Protein AF-D0NBL6-F1 (afdb_monomer_lite)

Organism: Phytophthora infestans (strain T30-4) (NCBI:txid403677)

Structure (mmCIF, N/CA/C/O backbone):
data_AF-D0NBL6-F1
#
_entry.id   AF-D0NBL6-F1
#
loop_
_atom_site.group_PDB
_atom_site.id
_atom_site.type_symbol
_atom_site.label_atom_id
_atom_site.label_alt_id
_atom_site.label_comp_id
_atom_site.label_asym_id
_atom_site.label_entity_id
_atom_site.label_seq_id
_atom_site.pdbx_PDB_ins_code
_atom_site.Cartn_x
_atom_site.Cartn_y
_atom_site.Cartn_z
_atom_site.occupancy
_atom_site.B_iso_or_equiv
_atom_site.auth_seq_id
_atom_site.auth_comp_id
_atom_site.auth_asym_id
_atom_site.auth_atom_id
_atom_site.pdbx_PDB_model_num
ATOM 1 N N . MET A 1 1 ? -17.655 -18.381 -14.265 1.00 48.34 1 MET A N 1
ATOM 2 C CA . MET A 1 1 ? -18.241 -17.164 -13.667 1.00 48.34 1 MET A CA 1
ATOM 3 C C . MET A 1 1 ? -18.717 -16.300 -14.817 1.00 48.34 1 MET A C 1
ATOM 5 O O . MET A 1 1 ? -17.902 -15.977 -15.667 1.00 48.34 1 MET A O 1
ATOM 9 N N . LEU A 1 2 ? -20.024 -16.058 -14.917 1.00 56.12 2 LEU A N 1
ATOM 10 C CA . LEU A 1 2 ? -20.604 -15.178 -15.935 1.00 56.12 2 LEU A CA 1
ATOM 11 C C . LEU A 1 2 ? -20.425 -13.736 -15.446 1.00 56.12 2 LEU A C 1
ATOM 13 O O . LEU A 1 2 ? -20.834 -13.437 -14.325 1.00 56.12 2 LEU A O 1
ATOM 17 N N . LEU A 1 3 ? -19.766 -12.894 -16.245 1.00 63.81 3 LEU A N 1
ATOM 18 C CA . LEU A 1 3 ? -19.600 -11.466 -15.956 1.00 63.81 3 LEU A CA 1
ATOM 19 C C . LEU A 1 3 ? -20.974 -10.788 -15.910 1.00 63.81 3 LEU A C 1
ATOM 21 O O . LEU A 1 3 ? -21.879 -11.121 -16.681 1.00 63.81 3 LEU A O 1
ATOM 25 N N . SER A 1 4 ? -21.139 -9.847 -14.983 1.00 77.44 4 SER A N 1
ATOM 26 C CA . SER A 1 4 ? -22.350 -9.034 -14.882 1.00 77.44 4 SER A CA 1
ATOM 27 C C . SER A 1 4 ? -22.504 -8.157 -16.130 1.00 77.44 4 SER A C 1
ATOM 29 O O . SER A 1 4 ? -21.521 -7.667 -16.680 1.00 77.44 4 SER A O 1
ATOM 31 N N . SER A 1 5 ? -23.741 -7.888 -16.568 1.00 77.31 5 SER A N 1
ATOM 32 C CA . SER A 1 5 ? -24.021 -7.036 -17.743 1.00 77.31 5 SER A CA 1
ATOM 33 C C . SER A 1 5 ? -23.371 -5.645 -17.649 1.00 77.31 5 SER A C 1
ATOM 35 O O . SER A 1 5 ? -23.052 -5.044 -18.674 1.00 77.31 5 SER A O 1
ATOM 37 N N . ALA A 1 6 ? -23.147 -5.142 -16.432 1.00 73.81 6 ALA A N 1
ATOM 38 C CA . ALA A 1 6 ? -22.436 -3.889 -16.207 1.00 73.81 6 ALA A CA 1
ATOM 39 C C . ALA A 1 6 ? -20.926 -4.013 -16.478 1.00 73.81 6 ALA A C 1
ATOM 41 O O . ALA A 1 6 ? -20.340 -3.121 -17.080 1.00 73.81 6 ALA A O 1
ATOM 42 N N . GLU A 1 7 ? -20.314 -5.132 -16.093 1.00 79.25 7 GLU A N 1
ATOM 43 C CA . GLU A 1 7 ? -18.887 -5.404 -16.308 1.00 79.25 7 GLU A CA 1
ATOM 44 C C . GLU A 1 7 ? -18.595 -5.637 -17.794 1.00 79.25 7 GLU A C 1
ATOM 46 O O . GLU A 1 7 ? -17.589 -5.153 -18.307 1.00 79.25 7 GLU A O 1
ATOM 51 N N . GLN A 1 8 ? -19.525 -6.281 -18.508 1.00 81.62 8 GLN A N 1
ATOM 52 C CA . GLN A 1 8 ? -19.434 -6.471 -19.956 1.00 81.62 8 GLN A CA 1
ATOM 53 C C . GLN A 1 8 ? -19.423 -5.128 -20.705 1.00 81.62 8 GLN A C 1
ATOM 55 O O . GLN A 1 8 ? -18.597 -4.927 -21.585 1.00 81.62 8 GLN A O 1
ATOM 60 N N . ARG A 1 9 ? -20.271 -4.164 -20.310 1.00 81.12 9 ARG A N 1
ATOM 61 C CA . ARG A 1 9 ? -20.299 -2.832 -20.946 1.00 81.12 9 ARG A CA 1
ATOM 62 C C . ARG A 1 9 ? -19.034 -2.020 -20.701 1.00 81.12 9 ARG A C 1
ATOM 64 O O . ARG A 1 9 ? -18.627 -1.265 -21.576 1.00 81.12 9 ARG A O 1
ATOM 71 N N . VAL A 1 10 ? -18.435 -2.145 -19.518 1.00 83.44 10 VAL A N 1
ATOM 72 C CA . VAL A 1 10 ? -17.175 -1.458 -19.202 1.00 83.44 10 VAL A CA 1
ATOM 73 C C . VAL A 1 10 ? -16.038 -2.040 -20.039 1.00 83.44 10 VAL A C 1
ATOM 75 O O . VAL A 1 10 ? -15.238 -1.284 -20.583 1.00 83.44 10 VAL A O 1
ATOM 78 N N . LEU A 1 11 ? -16.006 -3.365 -20.200 1.00 79.94 11 LEU A N 1
ATOM 79 C CA . LEU A 1 11 ? -15.020 -4.038 -21.041 1.00 79.94 11 LEU A CA 1
ATOM 80 C C . LEU A 1 11 ? -15.197 -3.681 -22.523 1.00 79.94 11 LEU A C 1
ATOM 82 O O . LEU A 1 11 ? -14.218 -3.355 -23.187 1.00 79.94 11 LEU A O 1
ATOM 86 N N . ASP A 1 12 ? -16.435 -3.666 -23.017 1.00 80.75 12 ASP A N 1
ATOM 87 C CA . ASP A 1 12 ? -16.733 -3.300 -24.404 1.00 80.75 12 ASP A CA 1
ATOM 88 C C . ASP A 1 12 ? -16.385 -1.829 -24.682 1.00 80.75 12 ASP A C 1
ATOM 90 O O . ASP A 1 12 ? -15.814 -1.522 -25.724 1.00 80.75 12 ASP A O 1
ATOM 94 N N . SER A 1 13 ? -16.647 -0.918 -23.734 1.00 79.44 13 SER A N 1
ATOM 95 C CA . SER A 1 13 ? -16.250 0.493 -23.849 1.00 79.44 13 SER A CA 1
ATOM 96 C C . SER A 1 13 ? -14.731 0.664 -23.880 1.00 79.44 13 SER A C 1
ATOM 98 O O . SER A 1 13 ? -14.227 1.469 -24.656 1.00 79.44 13 SER A O 1
ATOM 100 N N . PHE A 1 14 ? -14.004 -0.090 -23.054 1.00 77.81 14 PHE A N 1
ATOM 101 C CA . PHE A 1 14 ? -12.544 -0.031 -22.991 1.00 77.81 14 PHE A CA 1
ATOM 102 C C . PHE A 1 14 ? -11.889 -0.593 -24.263 1.00 77.81 14 PHE A C 1
ATOM 104 O O . PHE A 1 14 ? -10.926 -0.026 -24.774 1.00 77.81 14 PHE A O 1
ATOM 111 N N . LEU A 1 15 ? -12.436 -1.681 -24.813 1.00 78.88 15 LEU A N 1
ATOM 112 C CA . LEU A 1 15 ? -11.959 -2.263 -26.069 1.00 78.88 15 LEU A CA 1
ATOM 113 C C . LEU A 1 15 ? -12.237 -1.347 -27.267 1.00 78.88 15 LEU A C 1
ATOM 115 O O . LEU A 1 15 ? -11.381 -1.227 -28.137 1.00 78.88 15 LEU A O 1
ATOM 119 N N . LEU A 1 16 ? -13.383 -0.658 -27.283 1.00 75.38 16 LEU A N 1
ATOM 120 C CA . LEU A 1 16 ? -13.710 0.315 -28.329 1.00 75.38 16 LEU A CA 1
ATOM 121 C C . LEU A 1 16 ? -12.799 1.553 -28.284 1.00 75.38 16 LEU A C 1
ATOM 123 O O . LEU A 1 16 ? -12.502 2.133 -29.321 1.00 75.38 16 LEU A O 1
ATOM 127 N N . GLU A 1 17 ? -12.354 1.960 -27.093 1.00 69.88 17 GLU A N 1
ATOM 128 C CA . GLU A 1 17 ? -11.434 3.091 -26.906 1.00 69.88 17 GLU A CA 1
ATOM 129 C C . GLU A 1 17 ? -9.993 2.737 -27.313 1.00 69.88 17 GLU A C 1
ATOM 131 O O . GLU A 1 17 ? -9.264 3.584 -27.829 1.00 69.88 17 GLU A O 1
ATOM 136 N N . MET A 1 18 ? -9.598 1.468 -27.166 1.00 66.62 18 MET A N 1
ATOM 137 C CA . MET A 1 18 ? -8.300 0.967 -27.629 1.00 66.62 18 MET A CA 1
ATOM 138 C C . MET A 1 18 ? -8.222 0.715 -29.144 1.00 66.62 18 MET A C 1
ATOM 140 O O . MET A 1 18 ? -7.119 0.679 -29.687 1.00 66.62 18 MET A O 1
ATOM 144 N N . ASP A 1 19 ? -9.351 0.566 -29.838 1.00 54.03 19 ASP A N 1
ATOM 145 C CA . ASP A 1 19 ? -9.390 0.214 -31.268 1.00 54.03 19 ASP A CA 1
ATOM 146 C C . ASP A 1 19 ? -9.188 1.418 -32.220 1.00 54.03 19 ASP A C 1
ATOM 148 O O . ASP A 1 19 ? -9.363 1.304 -33.431 1.00 54.03 19 ASP A O 1
ATOM 152 N N . VAL A 1 20 ? -8.825 2.606 -31.706 1.00 56.97 20 VAL A N 1
ATOM 153 C CA . VAL A 1 20 ? -8.872 3.862 -32.492 1.00 56.97 20 VAL A CA 1
ATOM 154 C C . VAL A 1 20 ? -7.519 4.561 -32.694 1.00 56.97 20 VAL A C 1
ATOM 156 O O . VAL A 1 20 ? -7.517 5.712 -33.120 1.00 56.97 20 VAL A O 1
ATOM 159 N N . SER A 1 21 ? -6.334 3.970 -32.468 1.00 53.56 21 SER A N 1
ATOM 160 C CA . SER A 1 21 ? -5.103 4.779 -32.693 1.00 53.56 21 SER A CA 1
ATOM 161 C C . SER A 1 21 ? -3.855 4.202 -33.348 1.00 53.56 21 SER A C 1
ATOM 163 O O . SER A 1 21 ? -3.078 5.027 -33.818 1.00 53.56 21 SER A O 1
ATOM 165 N N . ASP A 1 22 ? -3.664 2.895 -33.546 1.00 48.09 22 ASP A N 1
ATOM 166 C CA . ASP A 1 22 ? -2.319 2.446 -33.976 1.00 48.09 22 ASP A CA 1
ATOM 167 C C . ASP A 1 22 ? -2.199 1.774 -35.350 1.00 48.09 22 ASP A C 1
ATOM 169 O O . ASP A 1 22 ? -1.095 1.405 -35.749 1.00 48.09 22 ASP A O 1
ATOM 173 N N . PHE A 1 23 ? -3.266 1.691 -36.153 1.00 51.59 23 PHE A N 1
ATOM 174 C CA . PHE A 1 23 ? -3.162 1.096 -37.494 1.00 51.59 23 PHE A CA 1
ATOM 175 C C . PHE A 1 23 ? -3.895 1.885 -38.579 1.00 51.59 23 PHE A C 1
ATOM 177 O O . PHE A 1 23 ? -4.943 1.485 -39.077 1.00 51.59 23 PHE A O 1
ATOM 184 N N . ALA A 1 24 ? -3.271 2.976 -39.024 1.00 39.28 24 ALA A N 1
ATOM 185 C CA . ALA A 1 24 ? -3.507 3.525 -40.355 1.00 39.28 24 ALA A CA 1
ATOM 186 C C . ALA A 1 24 ? -2.179 3.599 -41.131 1.00 39.28 24 ALA A C 1
ATOM 188 O O . ALA A 1 24 ? -1.428 4.564 -40.972 1.00 39.28 24 ALA A O 1
ATOM 189 N N . PRO A 1 25 ? -1.856 2.615 -41.990 1.00 49.88 25 PRO A N 1
ATOM 190 C CA . PRO A 1 25 ? -0.894 2.819 -43.053 1.00 49.88 25 PRO A CA 1
ATOM 191 C C . PRO A 1 25 ? -1.652 3.378 -44.260 1.00 49.88 25 PRO A C 1
ATOM 193 O O . PRO A 1 25 ? -2.517 2.709 -44.809 1.00 49.88 25 PRO A O 1
ATOM 196 N N . ASP A 1 26 ? -1.383 4.632 -44.616 1.00 36.72 26 ASP A N 1
ATOM 197 C CA . ASP A 1 26 ? -1.168 5.072 -46.002 1.00 36.72 26 ASP A CA 1
ATOM 198 C C . ASP A 1 26 ? -1.363 6.585 -46.138 1.00 36.72 26 ASP A C 1
ATOM 200 O O . ASP A 1 26 ? -2.409 7.159 -45.849 1.00 36.72 26 ASP A O 1
ATOM 204 N N . THR A 1 27 ? -0.355 7.261 -46.681 1.00 37.53 27 THR A N 1
ATOM 205 C CA . THR A 1 27 ? -0.458 7.746 -48.064 1.00 37.53 27 THR A CA 1
ATOM 206 C C . THR A 1 27 ? 0.850 8.408 -48.476 1.00 37.53 27 THR A C 1
ATOM 208 O O . THR A 1 27 ? 1.204 9.526 -48.096 1.00 37.53 27 THR A O 1
ATOM 211 N N . LEU A 1 28 ? 1.557 7.677 -49.329 1.00 42.59 28 LEU A N 1
ATOM 212 C CA . LEU A 1 28 ? 2.643 8.131 -50.175 1.00 42.59 28 LEU A CA 1
ATOM 213 C C . LEU A 1 28 ? 2.198 9.384 -50.962 1.00 42.59 28 LEU A C 1
ATOM 215 O O . LEU A 1 28 ? 1.503 9.293 -51.976 1.00 42.59 28 LEU A O 1
ATOM 219 N N . LYS A 1 29 ? 2.591 10.585 -50.523 1.00 41.28 29 LYS A N 1
ATOM 220 C CA . LYS A 1 29 ? 2.409 11.807 -51.320 1.00 41.28 29 LYS A CA 1
ATOM 221 C C . LYS A 1 29 ? 3.438 11.847 -52.453 1.00 41.28 29 LYS A C 1
ATOM 223 O O . LYS A 1 29 ? 4.525 12.391 -52.315 1.00 41.28 29 LYS A O 1
ATOM 228 N N . SER A 1 30 ? 3.038 11.263 -53.583 1.00 34.34 30 SER A N 1
ATOM 229 C CA . SER A 1 30 ? 3.093 11.855 -54.928 1.00 34.34 30 SER A CA 1
ATOM 230 C C . SER A 1 30 ? 4.246 12.845 -55.188 1.00 34.34 30 SER A C 1
ATOM 232 O O . SER A 1 30 ? 4.117 14.054 -54.965 1.00 34.34 30 SER A O 1
ATOM 234 N N . MET A 1 31 ? 5.313 12.355 -55.822 1.00 36.22 31 MET A N 1
ATOM 235 C CA . MET A 1 31 ? 6.229 13.188 -56.602 1.00 36.22 31 MET A CA 1
ATOM 236 C C . MET A 1 31 ? 5.467 13.889 -57.738 1.00 36.22 31 MET A C 1
ATOM 238 O O . MET A 1 31 ? 5.070 13.263 -58.721 1.00 36.22 31 MET A O 1
ATOM 242 N N . LYS A 1 32 ? 5.304 15.212 -57.644 1.00 37.38 32 LYS A N 1
ATOM 243 C CA . LYS A 1 32 ? 4.932 16.046 -58.794 1.00 37.38 32 LYS A CA 1
ATOM 244 C C . LYS A 1 32 ? 6.146 16.202 -59.709 1.00 37.38 32 LYS A C 1
ATOM 246 O O . LYS A 1 32 ? 7.009 17.048 -59.492 1.00 37.38 32 LYS A O 1
ATOM 251 N N . ARG A 1 33 ? 6.181 15.378 -60.755 1.00 36.56 33 ARG A N 1
ATOM 252 C CA . ARG A 1 33 ? 7.002 15.567 -61.953 1.00 36.56 33 ARG A CA 1
ATOM 253 C C . ARG A 1 33 ? 6.484 16.794 -62.709 1.00 36.56 33 ARG A C 1
ATOM 255 O O . ARG A 1 33 ? 5.396 16.754 -63.275 1.00 36.56 33 ARG A O 1
ATOM 262 N N . VAL A 1 34 ? 7.257 17.876 -62.715 1.00 38.44 34 VAL A N 1
ATOM 263 C CA . VAL A 1 34 ? 7.054 19.010 -63.626 1.00 38.44 34 VAL A CA 1
ATOM 264 C C . VAL A 1 34 ? 8.016 18.832 -64.795 1.00 38.44 34 VAL A C 1
ATOM 266 O O . VAL A 1 34 ? 9.225 18.965 -64.632 1.00 38.44 34 VAL A O 1
ATOM 269 N N . GLU A 1 35 ? 7.482 18.514 -65.972 1.00 44.94 35 GLU A N 1
ATOM 270 C CA . GLU A 1 35 ? 8.181 18.770 -67.233 1.00 44.94 35 GLU A CA 1
ATOM 271 C C . GLU A 1 35 ? 7.921 20.212 -67.677 1.00 44.94 35 GLU A C 1
ATOM 273 O O . GLU A 1 35 ? 6.782 20.684 -67.611 1.00 44.94 35 GLU A O 1
ATOM 278 N N . PRO A 1 36 ? 8.939 20.878 -68.245 1.00 40.38 36 PRO A N 1
ATOM 279 C CA . PRO A 1 36 ? 8.661 21.613 -69.466 1.00 40.38 36 PRO A CA 1
ATOM 280 C C . PRO A 1 36 ? 9.711 21.383 -70.564 1.00 40.38 36 PRO A C 1
ATOM 282 O O . PRO A 1 36 ? 10.894 21.668 -70.420 1.00 40.38 36 PRO A O 1
ATOM 285 N N . LYS A 1 37 ? 9.184 20.921 -71.702 1.00 40.31 37 LYS A N 1
ATOM 286 C CA . LYS A 1 37 ? 9.441 21.363 -73.083 1.00 40.31 37 LYS A CA 1
ATOM 287 C C . LYS A 1 37 ? 10.892 21.644 -73.504 1.00 40.31 37 LYS A C 1
ATOM 289 O O . LYS A 1 37 ? 11.467 22.698 -73.249 1.00 40.31 37 LYS A O 1
ATOM 294 N N . ARG A 1 38 ? 11.361 20.754 -74.385 1.00 39.94 38 ARG A N 1
ATOM 295 C CA . ARG A 1 38 ? 12.403 20.984 -75.396 1.00 39.94 38 ARG A CA 1
ATOM 296 C C . ARG A 1 38 ? 12.229 22.334 -76.113 1.00 39.94 38 ARG A C 1
ATOM 298 O O . ARG A 1 38 ? 11.223 22.554 -76.786 1.00 39.94 38 ARG A O 1
ATOM 305 N N . LYS A 1 39 ? 13.284 23.148 -76.098 1.00 39.19 39 LYS A N 1
ATOM 306 C CA . LYS A 1 39 ? 13.716 23.950 -77.249 1.00 39.19 39 LYS A CA 1
ATOM 307 C C . LYS A 1 39 ? 15.214 23.733 -77.427 1.00 39.19 39 LYS A C 1
ATOM 309 O O . LYS A 1 39 ? 15.992 23.962 -76.508 1.00 39.19 39 LYS A O 1
ATOM 314 N N . ALA A 1 40 ? 15.585 23.232 -78.598 1.00 42.50 40 ALA A N 1
ATOM 315 C CA . ALA A 1 40 ? 16.963 23.200 -79.052 1.00 42.50 40 ALA A CA 1
ATOM 316 C C . ALA A 1 40 ? 17.396 24.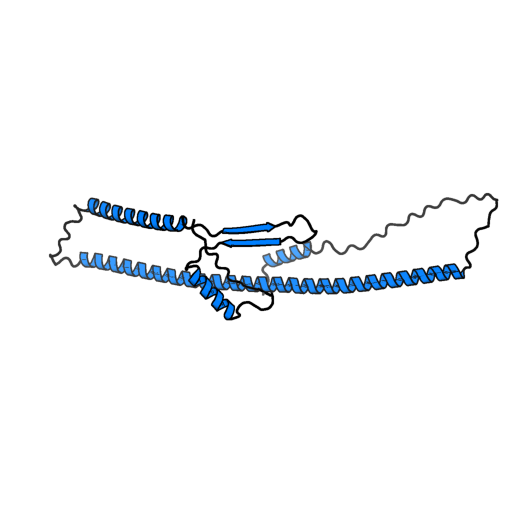625 -79.416 1.00 42.50 40 ALA A C 1
ATOM 318 O O . ALA A 1 40 ? 16.616 25.350 -80.026 1.00 42.50 40 ALA A O 1
ATOM 319 N N . ASN A 1 41 ? 18.622 24.996 -79.050 1.00 38.44 41 ASN A N 1
ATOM 320 C CA . ASN A 1 41 ? 19.528 25.739 -79.918 1.00 38.44 41 ASN A CA 1
ATOM 321 C C . ASN A 1 41 ? 20.973 25.571 -79.432 1.00 38.44 41 ASN A C 1
ATOM 323 O O . ASN A 1 41 ? 21.264 25.423 -78.248 1.00 38.44 41 ASN A O 1
ATOM 327 N N . THR A 1 42 ? 21.839 25.485 -80.425 1.00 40.03 42 THR A N 1
ATOM 328 C CA . THR A 1 42 ? 23.201 24.964 -80.457 1.00 40.03 42 THR A CA 1
ATOM 329 C C . THR A 1 42 ? 24.281 25.906 -79.916 1.00 40.03 42 THR A C 1
ATOM 331 O O . THR A 1 42 ? 24.189 27.118 -80.064 1.00 40.03 42 THR A O 1
ATOM 334 N N . ALA A 1 43 ? 25.367 25.264 -79.462 1.00 38.91 43 ALA A N 1
ATOM 335 C CA . ALA A 1 43 ? 26.766 25.713 -79.422 1.00 38.91 43 ALA A CA 1
ATOM 336 C C . ALA A 1 43 ? 27.214 26.722 -78.338 1.00 38.91 43 ALA A C 1
ATOM 338 O O . ALA A 1 43 ? 27.045 27.927 -78.461 1.00 38.91 43 ALA A O 1
ATOM 339 N N . SER A 1 44 ? 28.004 26.254 -77.361 1.00 35.44 44 SER A N 1
ATOM 340 C CA . SER A 1 44 ? 29.476 26.369 -77.423 1.00 35.44 44 SER A CA 1
ATOM 341 C C . SER A 1 44 ? 30.184 25.844 -76.153 1.00 35.44 44 SER A C 1
ATOM 343 O O . SER A 1 44 ? 29.752 26.053 -75.028 1.00 35.44 44 SER A O 1
ATOM 345 N N . ARG A 1 45 ? 31.282 25.112 -76.395 1.00 36.50 45 ARG A N 1
ATOM 346 C CA . ARG A 1 45 ? 32.501 24.903 -75.580 1.00 36.50 45 ARG A CA 1
ATOM 347 C C . ARG A 1 45 ? 32.430 25.049 -74.047 1.00 36.50 45 ARG A C 1
ATOM 349 O O . ARG A 1 45 ? 32.478 26.146 -73.509 1.00 36.50 45 ARG A O 1
ATOM 356 N N . SER A 1 46 ? 32.634 23.925 -73.353 1.00 39.97 46 SER A N 1
ATOM 357 C CA . SER A 1 46 ? 33.863 23.666 -72.561 1.00 39.97 46 SER A CA 1
ATOM 358 C C . SER A 1 46 ? 33.785 22.302 -71.857 1.00 39.97 46 SER A C 1
ATOM 360 O O . SER A 1 46 ? 33.494 22.180 -70.670 1.00 39.97 46 SER A O 1
ATOM 362 N N . SER A 1 47 ? 34.057 21.226 -72.598 1.00 44.31 47 SER A N 1
ATOM 363 C CA . SER A 1 47 ? 34.267 19.900 -72.010 1.00 44.31 47 SER A CA 1
ATOM 364 C C . SER A 1 47 ? 35.701 19.775 -71.484 1.00 44.31 47 SER A C 1
ATOM 366 O O . SER A 1 47 ? 36.552 19.136 -72.093 1.00 44.31 47 SER A O 1
ATOM 368 N N . THR A 1 48 ? 35.970 20.383 -70.335 1.00 48.22 48 THR A N 1
ATOM 369 C CA . THR A 1 48 ? 37.160 20.098 -69.517 1.00 48.22 48 THR A CA 1
ATOM 370 C C . THR A 1 48 ? 36.738 19.903 -68.067 1.00 48.22 48 THR A C 1
ATOM 372 O O . THR A 1 48 ? 37.159 20.600 -67.151 1.00 48.22 48 THR A O 1
ATOM 375 N N . LYS A 1 49 ? 35.885 18.902 -67.842 1.00 53.69 49 LYS A N 1
ATOM 376 C CA . LYS A 1 49 ? 35.726 18.287 -66.524 1.00 53.69 49 LYS A CA 1
ATOM 377 C C . LYS A 1 49 ? 36.239 16.865 -66.649 1.00 53.69 49 LYS A C 1
ATOM 379 O O . LYS A 1 49 ? 35.652 16.055 -67.359 1.00 53.69 49 LYS A O 1
ATOM 384 N N . LYS A 1 50 ? 37.393 16.620 -66.024 1.00 57.56 50 LYS A N 1
ATOM 385 C CA . LYS A 1 50 ? 38.057 15.318 -65.922 1.00 57.56 50 LYS A CA 1
ATOM 386 C C . LYS A 1 50 ? 36.997 14.244 -65.660 1.00 57.56 50 LYS A C 1
ATOM 388 O O . LYS A 1 50 ? 36.352 14.265 -64.613 1.00 57.56 50 LYS A O 1
ATOM 393 N N . LEU A 1 51 ? 36.797 13.337 -66.617 1.00 55.31 51 LEU A N 1
ATOM 394 C CA . LEU A 1 51 ? 36.036 12.117 -66.390 1.00 55.31 51 LEU A CA 1
ATOM 395 C C . LEU A 1 51 ? 36.746 11.373 -65.259 1.00 55.31 51 LEU A C 1
ATOM 397 O O . LEU A 1 51 ? 37.779 10.751 -65.491 1.00 55.31 51 LEU A O 1
ATOM 401 N N . LYS A 1 52 ? 36.224 11.452 -64.028 1.00 61.91 52 LYS A N 1
ATOM 402 C CA . LYS A 1 52 ? 36.577 10.473 -62.998 1.00 61.91 52 LYS A CA 1
ATOM 403 C C . LYS A 1 52 ? 36.353 9.100 -63.633 1.00 61.91 52 LYS A C 1
ATOM 405 O O . LYS A 1 52 ? 35.221 8.794 -64.041 1.00 61.91 52 LYS A O 1
ATOM 410 N N . LEU A 1 53 ? 37.449 8.353 -63.779 1.00 69.94 53 LEU A N 1
ATOM 411 C CA . LEU A 1 53 ? 37.497 6.999 -64.318 1.00 69.94 53 LEU A CA 1
ATOM 412 C C . LEU A 1 53 ? 36.369 6.201 -63.657 1.00 69.94 53 LEU A C 1
ATOM 414 O O . LEU A 1 53 ? 36.218 6.242 -62.440 1.00 69.94 53 LEU A O 1
ATOM 418 N N . SER A 1 54 ? 35.531 5.541 -64.455 1.00 81.38 54 SER A N 1
ATOM 419 C CA . SER A 1 54 ? 34.308 4.858 -64.001 1.00 81.38 54 SER A CA 1
ATOM 420 C C . SER A 1 54 ? 34.522 3.933 -62.789 1.00 81.38 54 SER A C 1
ATOM 422 O O . SER A 1 54 ? 33.617 3.789 -61.969 1.00 81.38 54 SER A O 1
ATOM 424 N N . TRP A 1 55 ? 35.722 3.366 -62.642 1.00 85.75 55 TRP A N 1
ATOM 425 C CA . TRP A 1 55 ? 36.119 2.545 -61.500 1.00 85.75 55 TRP A CA 1
ATOM 426 C C . TRP A 1 55 ? 36.171 3.312 -60.169 1.00 85.75 55 TRP A C 1
ATOM 428 O O . TRP A 1 55 ? 35.725 2.778 -59.159 1.00 85.75 55 TRP A O 1
ATOM 438 N N . GLU A 1 56 ? 36.641 4.563 -60.160 1.00 88.88 56 GLU A N 1
ATOM 439 C CA . GLU A 1 56 ? 36.737 5.368 -58.932 1.00 88.88 56 GLU A CA 1
ATOM 440 C C . GLU A 1 56 ? 35.344 5.686 -58.383 1.00 88.88 56 GLU A C 1
ATOM 442 O O . GLU A 1 56 ? 35.091 5.525 -57.196 1.00 88.88 56 GLU A O 1
ATOM 447 N N . ARG A 1 57 ? 34.400 6.036 -59.269 1.00 88.56 57 ARG A N 1
ATOM 448 C CA . ARG A 1 57 ? 32.991 6.231 -58.889 1.00 88.56 57 ARG A CA 1
ATOM 449 C C . ARG A 1 57 ? 32.381 4.960 -58.310 1.00 88.56 57 ARG A C 1
ATOM 451 O O . ARG A 1 57 ? 31.789 5.002 -57.242 1.00 88.56 57 ARG A O 1
ATOM 458 N N . ARG A 1 58 ? 32.597 3.816 -58.963 1.00 90.38 58 ARG A N 1
ATOM 459 C CA . ARG A 1 58 ? 32.101 2.523 -58.474 1.00 90.38 58 ARG A CA 1
ATOM 460 C C . ARG A 1 58 ? 32.723 2.127 -57.131 1.00 90.38 58 ARG A C 1
ATOM 462 O O . ARG A 1 58 ? 32.071 1.474 -56.322 1.00 90.38 58 ARG A O 1
ATOM 469 N N . ARG A 1 59 ? 33.983 2.501 -56.889 1.00 94.69 59 ARG A N 1
ATOM 470 C CA . ARG A 1 59 ? 34.677 2.290 -55.613 1.00 94.69 59 ARG A CA 1
ATOM 471 C C . ARG A 1 59 ? 34.101 3.174 -54.508 1.00 94.69 59 ARG A C 1
ATOM 473 O O . ARG A 1 59 ? 33.847 2.653 -53.424 1.00 94.69 59 ARG A O 1
ATOM 480 N N . GLU A 1 60 ? 33.891 4.460 -54.787 1.00 94.25 60 GLU A N 1
ATOM 481 C CA . GLU A 1 60 ? 33.227 5.406 -53.880 1.00 94.25 60 GLU A CA 1
ATOM 482 C C . GLU A 1 60 ? 31.821 4.884 -53.521 1.00 94.25 60 GLU A C 1
ATOM 484 O O . GLU A 1 60 ? 31.521 4.714 -52.343 1.00 94.25 60 GLU A O 1
ATOM 489 N N . GLU A 1 61 ? 31.016 4.486 -54.513 1.00 94.50 61 GLU A N 1
ATOM 490 C CA . GLU A 1 61 ? 29.682 3.893 -54.315 1.00 94.50 61 GLU A CA 1
ATOM 491 C C . GLU A 1 61 ? 29.717 2.632 -53.434 1.00 94.50 61 GLU A C 1
ATOM 493 O O . GLU A 1 61 ? 28.926 2.495 -52.503 1.00 94.50 61 GLU A O 1
ATOM 498 N N . LEU A 1 62 ? 30.663 1.715 -53.670 1.00 96.50 62 LEU A N 1
ATOM 499 C CA . LEU A 1 62 ? 30.838 0.514 -52.843 1.00 96.50 62 LEU A CA 1
ATOM 500 C C . LEU A 1 62 ? 31.204 0.844 -51.392 1.00 96.50 62 LEU A C 1
ATOM 502 O O . LEU A 1 62 ? 30.779 0.140 -50.476 1.00 96.50 62 LEU A O 1
ATOM 506 N N . GLN A 1 63 ? 32.009 1.883 -51.169 1.00 96.12 63 GLN A N 1
ATOM 507 C CA . GLN A 1 63 ? 32.340 2.341 -49.821 1.00 96.12 63 GLN A CA 1
ATOM 508 C C . GLN A 1 63 ? 31.125 2.963 -49.135 1.00 96.12 63 GLN A C 1
ATOM 510 O O . GLN A 1 63 ? 30.875 2.643 -47.973 1.00 96.12 63 GLN A O 1
ATOM 515 N N . THR A 1 64 ? 30.342 3.774 -49.850 1.00 96.69 64 THR A N 1
ATOM 516 C CA . THR A 1 64 ? 29.090 4.343 -49.337 1.00 96.69 64 THR A CA 1
ATOM 517 C C . THR A 1 64 ? 28.108 3.244 -48.947 1.00 96.69 64 THR A C 1
ATOM 519 O O . THR A 1 64 ? 27.629 3.240 -47.818 1.00 96.69 64 THR A O 1
ATOM 522 N N . LEU A 1 65 ? 27.895 2.250 -49.814 1.00 97.31 65 LEU A N 1
ATOM 523 C CA . LEU A 1 65 ? 27.005 1.121 -49.529 1.00 97.31 65 LEU A CA 1
ATOM 524 C C . LEU A 1 65 ? 27.480 0.291 -48.332 1.00 97.31 65 LEU A C 1
ATOM 526 O O . LEU A 1 65 ? 26.673 -0.133 -47.512 1.00 97.31 65 LEU A O 1
ATOM 530 N N . ARG A 1 66 ? 28.791 0.067 -48.181 1.00 97.62 66 ARG A N 1
ATOM 531 C CA . ARG A 1 66 ? 29.331 -0.627 -46.997 1.00 97.62 66 ARG A CA 1
ATOM 532 C C . ARG A 1 66 ? 29.103 0.167 -45.713 1.00 97.62 66 ARG A C 1
ATOM 534 O O . ARG A 1 66 ? 28.787 -0.434 -44.689 1.00 97.62 66 ARG A O 1
ATOM 541 N N . ALA A 1 67 ? 29.271 1.487 -45.763 1.00 97.00 67 ALA A N 1
ATOM 542 C CA . ALA A 1 67 ? 29.004 2.357 -44.622 1.00 97.00 67 ALA A CA 1
ATOM 543 C C . ALA A 1 67 ? 27.511 2.360 -44.261 1.00 97.00 67 ALA A C 1
ATOM 545 O O . ALA A 1 67 ? 27.172 2.245 -43.088 1.00 97.00 67 ALA A O 1
ATOM 546 N N . GLU A 1 68 ? 26.632 2.407 -45.260 1.00 97.69 68 GLU A N 1
ATOM 547 C CA . GLU A 1 68 ? 25.181 2.349 -45.078 1.00 97.69 68 GLU A CA 1
ATOM 548 C C . GLU A 1 68 ? 24.729 1.008 -44.492 1.00 97.69 68 GLU A C 1
ATOM 550 O O . GLU A 1 68 ? 24.004 0.987 -43.503 1.00 97.69 68 GLU A O 1
ATOM 555 N N . VAL A 1 69 ? 25.221 -0.118 -45.021 1.00 97.88 69 VAL A N 1
ATOM 556 C CA . VAL A 1 69 ? 24.926 -1.452 -44.469 1.00 97.88 69 VAL A CA 1
ATOM 557 C C . VAL A 1 69 ? 25.388 -1.557 -43.018 1.00 97.88 69 VAL A C 1
ATOM 559 O O . VAL A 1 69 ? 24.664 -2.102 -42.186 1.00 97.88 69 VAL A O 1
ATOM 562 N N . LYS A 1 70 ? 26.567 -1.015 -42.689 1.00 97.69 70 LYS A N 1
ATOM 563 C CA . LYS A 1 70 ? 27.058 -0.988 -41.309 1.00 97.69 70 LYS A CA 1
ATOM 564 C C . LYS A 1 70 ? 26.147 -0.146 -40.408 1.00 97.69 70 LYS A C 1
ATOM 566 O O . LYS A 1 70 ? 25.765 -0.623 -39.345 1.00 97.69 70 LYS A O 1
ATOM 571 N N . ALA A 1 71 ? 25.750 1.046 -40.850 1.00 97.25 71 ALA A N 1
ATOM 572 C CA . ALA A 1 71 ? 24.851 1.921 -40.097 1.00 97.25 71 ALA A CA 1
ATOM 573 C C . ALA A 1 71 ? 23.467 1.286 -39.879 1.00 97.25 71 ALA A C 1
ATOM 575 O O . ALA A 1 71 ? 22.935 1.322 -38.772 1.00 97.25 71 ALA A O 1
ATOM 576 N N . LEU A 1 72 ? 22.900 0.648 -40.908 1.00 97.88 72 LEU A N 1
ATOM 577 C CA . LEU A 1 72 ? 21.629 -0.070 -40.802 1.00 97.88 72 LEU A CA 1
ATOM 578 C C . LEU A 1 72 ? 21.731 -1.282 -39.874 1.00 97.88 72 LEU A C 1
ATOM 580 O O . LEU A 1 72 ? 20.799 -1.557 -39.122 1.00 97.88 72 LEU A O 1
ATOM 584 N N . HIS A 1 73 ? 22.856 -1.996 -39.900 1.00 97.81 73 HIS A N 1
ATOM 585 C CA . HIS A 1 73 ? 23.091 -3.107 -38.987 1.00 97.81 73 HIS A CA 1
ATOM 586 C C . HIS A 1 73 ? 23.180 -2.632 -37.532 1.00 97.81 73 HIS A C 1
ATOM 588 O O . HIS A 1 73 ? 22.507 -3.193 -36.673 1.00 97.81 73 HIS A O 1
ATOM 594 N N . GLU A 1 74 ? 23.940 -1.569 -37.260 1.00 97.75 74 GLU A N 1
ATOM 595 C CA . GLU A 1 74 ? 24.032 -0.959 -35.927 1.00 97.75 74 GLU A CA 1
ATOM 596 C C . GLU A 1 74 ? 22.668 -0.458 -35.438 1.00 97.75 74 GLU A C 1
ATOM 598 O O . GLU A 1 74 ? 22.287 -0.712 -34.295 1.00 97.75 74 GLU A O 1
ATOM 603 N N . TYR A 1 75 ? 21.899 0.192 -36.314 1.00 97.62 75 TYR A N 1
ATOM 604 C CA . TYR A 1 75 ? 20.547 0.643 -36.001 1.00 97.62 75 TYR A CA 1
ATOM 605 C C . TYR A 1 75 ? 19.614 -0.527 -35.670 1.00 97.62 75 TYR A C 1
ATOM 607 O O . TYR A 1 75 ? 18.904 -0.481 -34.668 1.00 97.62 75 TYR A O 1
ATOM 615 N N . LYS A 1 76 ? 19.658 -1.608 -36.460 1.00 97.56 76 LYS A N 1
ATOM 616 C CA . LYS A 1 76 ? 18.880 -2.823 -36.197 1.00 97.56 76 LYS A CA 1
ATOM 617 C C . LYS A 1 76 ? 19.243 -3.443 -34.845 1.00 97.56 76 LYS A C 1
ATOM 619 O O . LYS A 1 76 ? 18.345 -3.759 -34.074 1.00 97.56 76 LYS A O 1
ATOM 624 N N . VAL A 1 77 ? 20.534 -3.587 -34.545 1.00 97.12 77 VAL A N 1
ATOM 625 C CA . VAL A 1 77 ? 20.998 -4.143 -33.263 1.00 97.12 77 VAL A CA 1
ATOM 626 C C . VAL A 1 77 ? 20.548 -3.266 -32.091 1.00 97.12 77 VAL A C 1
ATOM 628 O O . VAL A 1 77 ? 20.104 -3.787 -31.072 1.00 97.12 77 VAL A O 1
ATOM 631 N N . ASN A 1 78 ? 20.605 -1.939 -32.230 1.00 96.38 78 ASN A N 1
ATOM 632 C CA . ASN A 1 78 ? 20.114 -1.017 -31.205 1.00 96.38 78 ASN A CA 1
ATOM 633 C C . ASN A 1 78 ? 18.601 -1.178 -30.978 1.00 96.38 78 ASN A C 1
ATOM 635 O O . ASN A 1 78 ? 18.167 -1.328 -29.838 1.00 96.38 78 ASN A O 1
ATOM 639 N N . LEU A 1 79 ? 17.811 -1.246 -32.054 1.00 96.25 79 LEU A N 1
ATOM 640 C CA . LEU A 1 79 ? 16.370 -1.489 -31.959 1.00 96.25 79 LEU A CA 1
ATOM 641 C C . LEU A 1 79 ? 16.042 -2.819 -31.269 1.00 96.25 79 LEU A C 1
ATOM 643 O O . LEU A 1 79 ? 15.144 -2.863 -30.432 1.00 96.25 79 LEU A O 1
ATOM 647 N N . GLU A 1 80 ? 16.767 -3.893 -31.586 1.00 95.69 80 GLU A N 1
ATOM 648 C CA . GLU A 1 80 ? 16.577 -5.199 -30.941 1.00 95.69 80 GLU A CA 1
ATOM 649 C C . GLU A 1 80 ? 16.898 -5.138 -29.439 1.00 95.69 80 GLU A C 1
ATOM 651 O O . GLU A 1 80 ? 16.112 -5.617 -28.621 1.00 95.69 80 GLU A O 1
ATOM 656 N N . LEU A 1 81 ? 18.001 -4.487 -29.054 1.00 93.88 81 LEU A N 1
ATOM 657 C CA . LEU A 1 81 ? 18.356 -4.282 -27.646 1.00 93.88 81 LEU A CA 1
ATOM 658 C C . LEU A 1 81 ? 17.317 -3.432 -26.905 1.00 93.88 81 LEU A C 1
ATOM 660 O O . LEU A 1 81 ? 16.960 -3.747 -25.770 1.00 93.88 81 LEU A O 1
ATOM 664 N N . GLN A 1 82 ? 16.802 -2.383 -27.547 1.00 92.88 82 GLN A N 1
ATOM 665 C CA . GLN A 1 82 ? 15.762 -1.533 -26.976 1.00 92.88 82 GLN A CA 1
ATOM 666 C C . GLN A 1 82 ? 14.447 -2.300 -26.793 1.00 92.88 82 GLN A C 1
ATOM 668 O O . GLN A 1 82 ? 13.809 -2.176 -25.750 1.00 92.88 82 GLN A O 1
ATOM 673 N N . ALA A 1 83 ? 14.060 -3.133 -27.761 1.00 92.31 83 ALA A N 1
ATOM 674 C CA . ALA A 1 83 ? 12.867 -3.968 -27.660 1.00 92.31 83 ALA A CA 1
ATOM 675 C C . ALA A 1 83 ? 12.964 -4.960 -26.489 1.00 92.31 83 ALA A C 1
ATOM 677 O O . ALA A 1 83 ? 12.017 -5.094 -25.714 1.00 92.31 83 ALA A O 1
ATOM 678 N N . ILE A 1 84 ? 14.122 -5.606 -26.313 1.00 91.56 84 ILE A N 1
ATOM 679 C CA . ILE A 1 84 ? 14.369 -6.516 -25.184 1.00 91.56 84 ILE A CA 1
ATOM 680 C C . ILE A 1 84 ? 14.320 -5.752 -23.852 1.00 91.56 84 ILE A C 1
ATOM 682 O O . ILE A 1 84 ? 13.668 -6.204 -22.910 1.00 91.56 84 ILE A O 1
ATOM 686 N N . GLY A 1 85 ? 14.960 -4.580 -23.781 1.00 90.06 85 GLY A N 1
ATOM 687 C CA . GLY A 1 85 ? 14.956 -3.735 -22.586 1.00 90.06 85 GLY A CA 1
ATOM 688 C C . GLY A 1 85 ? 13.552 -3.282 -22.179 1.00 90.06 85 GLY A C 1
ATOM 689 O O . GLY A 1 85 ? 13.187 -3.388 -21.008 1.00 90.06 85 GLY A O 1
ATOM 690 N N . ASN A 1 86 ? 12.737 -2.854 -23.145 1.00 90.75 86 ASN A N 1
ATOM 691 C CA . ASN A 1 86 ? 11.359 -2.426 -22.902 1.00 90.75 86 ASN A CA 1
ATOM 692 C C . ASN A 1 86 ? 10.493 -3.577 -22.371 1.00 90.75 86 ASN A C 1
ATOM 694 O O . ASN A 1 86 ? 9.809 -3.411 -21.364 1.00 90.75 86 ASN A O 1
ATOM 698 N N . LEU A 1 87 ? 10.572 -4.765 -22.982 1.00 89.88 87 LEU A N 1
ATOM 699 C CA . LEU A 1 87 ? 9.822 -5.943 -22.530 1.00 89.88 87 LEU A CA 1
ATOM 700 C C . LEU A 1 87 ? 10.194 -6.352 -21.100 1.00 89.88 87 LEU A C 1
ATOM 702 O O . LEU A 1 87 ? 9.324 -6.710 -20.302 1.00 89.88 87 LEU A O 1
ATOM 706 N N . GLN A 1 88 ? 11.482 -6.280 -20.753 1.00 90.31 88 GLN A N 1
ATOM 707 C CA . GLN A 1 88 ? 11.933 -6.575 -19.397 1.00 90.31 88 GLN A CA 1
ATOM 708 C C . GLN A 1 88 ? 11.407 -5.534 -18.397 1.00 90.31 88 GLN A C 1
ATOM 710 O O . GLN A 1 88 ? 10.888 -5.899 -17.342 1.00 90.31 88 GLN A O 1
ATOM 715 N N . GLN A 1 89 ? 11.467 -4.248 -18.743 1.00 90.06 89 GLN A N 1
ATOM 716 C CA . GLN A 1 89 ? 10.952 -3.173 -17.899 1.00 90.06 89 GLN A CA 1
ATOM 717 C C . GLN A 1 89 ? 9.429 -3.271 -17.698 1.00 90.06 89 GLN A C 1
ATOM 719 O O . GLN A 1 89 ? 8.925 -3.055 -16.592 1.00 90.06 89 GLN A O 1
ATOM 724 N N . GLU A 1 90 ? 8.677 -3.647 -18.730 1.00 90.69 90 GLU A N 1
ATOM 725 C CA . GLU A 1 90 ? 7.239 -3.916 -18.637 1.00 90.69 90 GLU A CA 1
ATOM 726 C C . GLU A 1 90 ? 6.927 -5.118 -17.735 1.00 90.69 90 GLU A C 1
ATOM 728 O O . GLU A 1 90 ? 5.996 -5.073 -16.927 1.00 90.69 90 GLU A O 1
ATOM 733 N N . ALA A 1 91 ? 7.716 -6.191 -17.817 1.00 91.75 91 ALA A N 1
ATOM 734 C CA . ALA A 1 91 ? 7.559 -7.346 -16.938 1.00 91.75 91 ALA A CA 1
ATOM 735 C C . ALA A 1 91 ? 7.862 -6.989 -15.472 1.00 91.75 91 ALA A C 1
ATOM 737 O O . ALA A 1 91 ? 7.115 -7.364 -14.565 1.00 91.75 91 ALA A O 1
ATOM 738 N N . GLU A 1 92 ? 8.924 -6.221 -15.229 1.00 93.38 92 GLU A N 1
ATOM 739 C CA . GLU A 1 92 ? 9.299 -5.755 -13.894 1.00 93.38 92 GLU A CA 1
ATOM 740 C C . GLU A 1 92 ? 8.245 -4.819 -13.296 1.00 93.38 92 GLU A C 1
ATOM 742 O O . GLU A 1 92 ? 7.845 -4.991 -12.143 1.00 93.38 92 GLU A O 1
ATOM 747 N N . THR A 1 93 ? 7.755 -3.850 -14.069 1.00 93.25 93 THR A N 1
ATOM 748 C CA . THR A 1 93 ? 6.691 -2.939 -13.621 1.00 93.25 93 THR A CA 1
ATOM 749 C C . THR A 1 93 ? 5.397 -3.693 -13.340 1.00 93.25 93 THR A C 1
ATOM 751 O O . THR A 1 93 ? 4.804 -3.495 -12.279 1.00 93.25 93 THR A O 1
ATOM 754 N N . ARG A 1 94 ? 4.997 -4.629 -14.209 1.00 94.94 94 ARG A N 1
ATOM 755 C CA . ARG A 1 94 ? 3.843 -5.510 -13.975 1.00 94.94 94 ARG A CA 1
ATOM 756 C C . ARG A 1 94 ? 3.984 -6.301 -12.674 1.00 94.94 94 ARG A C 1
ATOM 758 O O . ARG A 1 94 ? 3.037 -6.359 -11.891 1.00 94.94 94 ARG A O 1
ATOM 765 N N . ASN A 1 95 ? 5.160 -6.870 -12.411 1.00 96.44 95 ASN A N 1
ATOM 766 C CA . ASN A 1 95 ? 5.425 -7.607 -11.175 1.00 96.44 95 ASN A CA 1
ATOM 767 C C . ASN A 1 95 ? 5.375 -6.703 -9.937 1.00 96.44 95 ASN A C 1
ATOM 769 O O . ASN A 1 95 ? 4.817 -7.102 -8.918 1.00 96.44 95 ASN A O 1
ATOM 773 N N . ARG A 1 96 ? 5.890 -5.469 -10.018 1.00 96.44 96 ARG A N 1
ATOM 774 C CA . ARG A 1 96 ? 5.783 -4.492 -8.920 1.00 96.44 96 ARG A CA 1
ATOM 775 C C . ARG A 1 96 ? 4.330 -4.165 -8.595 1.00 96.44 96 ARG A C 1
ATOM 777 O O . ARG A 1 96 ? 3.962 -4.192 -7.425 1.00 96.44 96 ARG A O 1
ATOM 784 N N . TRP A 1 97 ? 3.508 -3.906 -9.610 1.00 96.44 97 TRP A N 1
ATOM 785 C CA . TRP A 1 97 ? 2.084 -3.624 -9.416 1.00 96.44 97 TRP A CA 1
ATOM 786 C C . TRP A 1 97 ? 1.326 -4.822 -8.857 1.00 96.44 97 TRP A C 1
ATOM 788 O O . TRP A 1 97 ? 0.507 -4.655 -7.958 1.00 96.44 97 TRP A O 1
ATOM 798 N N . LYS A 1 98 ? 1.645 -6.033 -9.323 1.00 98.06 98 LYS A N 1
ATOM 799 C CA . LYS A 1 98 ? 1.082 -7.265 -8.768 1.00 98.06 98 LYS A CA 1
ATOM 800 C C . LYS A 1 98 ? 1.424 -7.417 -7.283 1.00 98.06 98 LYS A C 1
ATOM 802 O O . LYS A 1 98 ? 0.524 -7.598 -6.473 1.00 98.06 98 LYS A O 1
ATOM 807 N N . ASN A 1 99 ? 2.695 -7.252 -6.920 1.00 97.75 99 ASN A N 1
ATOM 808 C CA . ASN A 1 99 ? 3.135 -7.336 -5.528 1.00 97.75 99 ASN A CA 1
ATOM 809 C C . ASN A 1 99 ? 2.484 -6.253 -4.656 1.00 97.75 99 ASN A C 1
ATOM 811 O O . ASN A 1 99 ? 2.075 -6.536 -3.534 1.00 97.75 99 ASN A O 1
ATOM 815 N N . ALA A 1 100 ? 2.360 -5.023 -5.162 1.00 97.75 100 ALA A N 1
ATOM 816 C CA . ALA A 1 100 ? 1.689 -3.938 -4.450 1.00 97.75 100 ALA A CA 1
ATOM 817 C C . ALA A 1 100 ? 0.203 -4.248 -4.207 1.00 97.75 100 ALA A C 1
ATOM 819 O O . ALA A 1 100 ? -0.282 -4.058 -3.096 1.00 97.75 100 ALA A O 1
ATOM 820 N N . ALA A 1 101 ? -0.498 -4.781 -5.212 1.00 97.69 101 ALA A N 1
ATOM 821 C CA . ALA A 1 101 ? -1.891 -5.195 -5.079 1.00 97.69 101 ALA A CA 1
ATOM 822 C C . ALA A 1 101 ? -2.060 -6.361 -4.091 1.00 97.69 101 ALA A C 1
ATOM 824 O O . ALA A 1 101 ? -2.983 -6.350 -3.276 1.00 97.69 101 ALA A O 1
ATOM 825 N N . ASP A 1 102 ? -1.157 -7.345 -4.125 1.00 98.19 102 ASP A N 1
ATOM 826 C CA . ASP A 1 102 ? -1.170 -8.474 -3.194 1.00 98.19 102 ASP A CA 1
ATOM 827 C C . ASP A 1 102 ? -0.925 -8.014 -1.750 1.00 98.19 102 ASP A C 1
ATOM 829 O O . ASP A 1 102 ? -1.630 -8.457 -0.840 1.00 98.19 102 ASP A O 1
ATOM 833 N N . MET A 1 103 ? 0.012 -7.083 -1.534 1.00 97.69 103 MET A N 1
ATOM 834 C CA . MET A 1 103 ? 0.205 -6.466 -0.221 1.00 97.69 103 MET A CA 1
ATOM 835 C C . MET A 1 103 ? -1.050 -5.712 0.218 1.00 97.69 103 MET A C 1
ATOM 837 O O . MET A 1 103 ? -1.576 -6.004 1.285 1.00 97.69 103 MET A O 1
ATOM 841 N N . GLU A 1 104 ? -1.587 -4.805 -0.598 1.00 97.81 104 GLU A N 1
ATOM 842 C CA . GLU A 1 104 ? -2.781 -4.029 -0.235 1.00 97.81 104 GLU A CA 1
ATOM 843 C C . GLU A 1 104 ? -3.963 -4.938 0.133 1.00 97.81 104 GLU A C 1
ATOM 845 O O . GLU A 1 104 ? -4.658 -4.714 1.126 1.00 97.81 104 GLU A O 1
ATOM 850 N N . LYS A 1 105 ? -4.144 -6.039 -0.606 1.00 98.38 105 LYS A N 1
ATOM 851 C CA . LYS A 1 105 ? -5.153 -7.057 -0.302 1.00 98.38 105 LYS A CA 1
ATOM 852 C C . LYS A 1 105 ? -4.930 -7.700 1.069 1.00 98.38 105 LYS A C 1
ATOM 854 O O . LYS A 1 105 ? -5.893 -7.871 1.816 1.00 98.38 105 LYS A O 1
ATOM 859 N N . GLN A 1 106 ? -3.692 -8.058 1.409 1.00 98.38 106 GLN A N 1
ATOM 860 C CA . GLN A 1 106 ? -3.358 -8.611 2.726 1.00 98.38 106 GLN A CA 1
ATOM 861 C C . GLN A 1 106 ? -3.629 -7.606 3.848 1.00 98.38 106 GLN A C 1
ATOM 863 O O . GLN A 1 106 ? -4.250 -7.963 4.850 1.00 98.38 106 GLN A O 1
ATOM 868 N N . TRP A 1 107 ? -3.227 -6.348 3.663 1.00 98.19 107 TRP A N 1
ATOM 869 C CA . TRP A 1 107 ? -3.468 -5.272 4.625 1.00 98.19 107 TRP A CA 1
ATOM 870 C C . TRP A 1 107 ? -4.962 -5.041 4.849 1.00 98.19 107 TRP A C 1
ATOM 872 O O . TRP A 1 107 ? -5.420 -4.964 5.990 1.00 98.19 107 TRP A O 1
ATOM 882 N N . CYS A 1 108 ? -5.741 -5.015 3.769 1.00 98.00 108 CYS A N 1
ATOM 883 C CA . CYS A 1 108 ? -7.192 -4.911 3.829 1.00 98.00 108 CYS A CA 1
ATOM 884 C C . CYS A 1 108 ? -7.823 -6.095 4.578 1.00 98.00 108 CYS A C 1
ATOM 886 O O . CYS A 1 108 ? -8.685 -5.882 5.431 1.00 98.00 108 CYS A O 1
ATOM 888 N N . GLN A 1 109 ? -7.383 -7.330 4.317 1.00 98.38 109 GLN A N 1
ATOM 889 C CA . GLN A 1 109 ? -7.886 -8.505 5.034 1.00 98.38 109 GLN A CA 1
ATOM 890 C C . GLN A 1 109 ? -7.566 -8.427 6.532 1.00 98.38 109 GLN A C 1
ATOM 892 O O . GLN A 1 109 ? -8.450 -8.601 7.367 1.00 98.38 109 GLN A O 1
ATOM 897 N N . GLN A 1 110 ? -6.332 -8.073 6.885 1.00 98.38 110 GLN A N 1
ATOM 898 C CA . GLN A 1 110 ? -5.922 -7.906 8.277 1.00 98.38 110 GLN A CA 1
ATOM 899 C C . GLN A 1 110 ? -6.724 -6.799 8.983 1.00 98.38 110 GLN A C 1
ATOM 901 O O . GLN A 1 110 ? -7.131 -6.944 10.141 1.00 98.38 110 GLN A O 1
ATOM 906 N N . ALA A 1 111 ? -6.997 -5.691 8.293 1.00 97.81 111 ALA A N 1
ATOM 907 C CA . ALA A 1 111 ? -7.842 -4.620 8.810 1.00 97.81 111 ALA A CA 1
ATOM 908 C C . ALA A 1 111 ? -9.291 -5.092 9.032 1.00 97.81 111 ALA A C 1
ATOM 910 O O . ALA A 1 111 ? -9.919 -4.732 10.029 1.00 97.81 111 ALA A O 1
ATOM 911 N N . GLN A 1 112 ? -9.828 -5.936 8.149 1.00 98.38 112 GLN A N 1
ATOM 912 C CA . GLN A 1 112 ? -11.156 -6.526 8.328 1.00 98.38 112 GLN A CA 1
ATOM 913 C C . GLN A 1 112 ? -11.193 -7.496 9.516 1.00 98.38 112 GLN A C 1
ATOM 915 O O . GLN A 1 112 ? -12.097 -7.403 10.351 1.00 98.38 112 GLN A O 1
ATOM 920 N N . ASP A 1 113 ? -10.196 -8.365 9.657 1.00 98.50 113 ASP A N 1
ATOM 921 C CA . ASP A 1 113 ? -10.109 -9.329 10.758 1.00 98.50 113 ASP A CA 1
ATOM 922 C C . ASP A 1 113 ? -9.994 -8.616 12.114 1.00 98.50 113 ASP A C 1
ATOM 924 O O . ASP A 1 113 ? -10.702 -8.933 13.073 1.00 98.50 113 ASP A O 1
ATOM 928 N N . THR A 1 114 ? -9.167 -7.572 12.196 1.00 98.25 114 THR A N 1
ATOM 929 C CA . THR A 1 114 ? -9.058 -6.758 13.416 1.00 98.25 114 THR A CA 1
ATOM 930 C C . THR A 1 114 ? -10.360 -6.016 13.721 1.00 98.25 114 THR A C 1
ATOM 932 O O . THR A 1 114 ? -10.788 -5.974 14.876 1.00 98.25 114 THR A O 1
ATOM 935 N N . ASN A 1 115 ? -11.054 -5.493 12.707 1.00 98.44 115 ASN A N 1
ATOM 936 C CA . ASN A 1 115 ? -12.347 -4.834 12.882 1.00 98.44 115 ASN A CA 1
ATOM 937 C C . ASN A 1 115 ? -13.423 -5.809 13.392 1.00 98.44 115 ASN A C 1
ATOM 939 O O . ASN A 1 115 ? -14.127 -5.502 14.356 1.00 98.44 115 ASN A O 1
ATOM 943 N N . THR A 1 116 ? -13.518 -7.014 12.820 1.00 98.44 116 THR A N 1
ATOM 944 C CA . THR A 1 116 ? -14.451 -8.048 13.308 1.00 98.44 116 THR A CA 1
ATOM 945 C C . THR A 1 116 ? -14.131 -8.459 14.746 1.00 98.44 116 THR A C 1
ATOM 947 O O . THR A 1 116 ? -15.039 -8.547 15.582 1.00 98.44 116 THR A O 1
ATOM 950 N N . GLN A 1 117 ? -12.848 -8.598 15.091 1.00 98.56 117 GLN A N 1
ATOM 951 C CA . GLN A 1 117 ? -12.422 -8.875 16.459 1.00 98.56 117 GLN A CA 1
ATOM 952 C C . GLN A 1 117 ? -12.844 -7.752 17.418 1.00 98.56 117 GLN A C 1
ATOM 954 O O . GLN A 1 117 ? -13.405 -8.030 18.482 1.00 98.56 117 GLN A O 1
ATOM 959 N N . LEU A 1 118 ? -12.613 -6.488 17.060 1.00 98.50 118 LEU A N 1
ATOM 960 C CA . LEU A 1 118 ? -12.994 -5.334 17.878 1.00 98.50 118 LEU A CA 1
ATOM 961 C C . LEU A 1 118 ? -14.513 -5.224 18.043 1.00 98.50 118 LEU A C 1
ATOM 963 O O . LEU A 1 118 ? -14.979 -5.009 19.162 1.00 98.50 118 LEU A O 1
ATOM 967 N N . LYS A 1 119 ? -15.292 -5.464 16.983 1.00 98.62 119 LYS A N 1
ATOM 968 C CA . LYS A 1 119 ? -16.760 -5.529 17.060 1.00 98.62 119 LYS A CA 1
ATOM 969 C C . LYS A 1 119 ? -17.230 -6.599 18.043 1.00 98.62 119 LYS A C 1
ATOM 971 O O . LYS A 1 119 ? -18.084 -6.314 18.878 1.00 98.62 119 LYS A O 1
ATOM 976 N N . SER A 1 120 ? -16.630 -7.793 18.018 1.00 98.38 120 SER A N 1
ATOM 977 C CA . SER A 1 120 ? -16.975 -8.858 18.972 1.00 98.38 120 SER A CA 1
ATOM 978 C C . SER A 1 120 ? -16.650 -8.474 20.425 1.00 98.38 120 SER A C 1
ATOM 980 O O . SER A 1 120 ? -17.435 -8.744 21.336 1.00 98.38 120 SER A O 1
ATOM 982 N N . LYS A 1 121 ? -15.517 -7.791 20.656 1.00 98.38 121 LYS A N 1
ATOM 983 C CA . LYS A 1 121 ? -15.133 -7.279 21.981 1.00 98.38 121 LYS A CA 1
ATOM 984 C C . LYS A 1 121 ? -16.114 -6.213 22.468 1.00 98.38 121 LYS A C 1
ATOM 986 O O . LYS A 1 121 ? -16.516 -6.253 23.629 1.00 98.38 121 LYS A O 1
ATOM 991 N N . LEU A 1 122 ? -16.522 -5.300 21.587 1.00 98.44 122 LEU A N 1
ATOM 992 C CA . LEU A 1 122 ? -17.499 -4.261 21.901 1.00 98.44 122 LEU A CA 1
ATOM 993 C C . LEU A 1 122 ? -18.860 -4.867 22.252 1.00 98.44 122 LEU A C 1
ATOM 995 O O . LEU A 1 122 ? -19.429 -4.515 23.280 1.00 98.44 122 LEU A O 1
ATOM 999 N N . GLN A 1 123 ? -19.338 -5.824 21.456 1.00 98.50 123 GLN A N 1
ATOM 1000 C CA . GLN A 1 123 ? -20.592 -6.527 21.723 1.00 98.50 123 GLN A CA 1
ATOM 1001 C C . GLN A 1 123 ? -20.566 -7.224 23.088 1.00 98.50 123 GLN A C 1
ATOM 1003 O O . GLN A 1 123 ? -21.523 -7.114 23.850 1.00 98.50 123 GLN A O 1
ATOM 1008 N N . ARG A 1 124 ? -19.454 -7.883 23.438 1.00 98.12 124 ARG A N 1
ATOM 1009 C CA . ARG A 1 124 ? -19.286 -8.496 24.763 1.00 98.12 124 ARG A CA 1
ATOM 1010 C C . ARG A 1 124 ? -19.327 -7.455 25.882 1.00 98.12 124 ARG A C 1
ATOM 1012 O O . ARG A 1 124 ? -19.972 -7.683 26.895 1.00 98.12 124 ARG A O 1
ATOM 1019 N N . CYS A 1 125 ? -18.666 -6.311 25.699 1.00 97.81 125 CYS A N 1
ATOM 1020 C CA . CYS A 1 125 ? -18.700 -5.212 26.667 1.00 97.81 125 CYS A CA 1
ATOM 1021 C C . CYS A 1 125 ? -20.130 -4.689 26.871 1.00 97.81 125 CYS A C 1
ATOM 1023 O O . CYS A 1 125 ? -20.576 -4.559 28.008 1.00 97.81 125 CYS A O 1
ATOM 1025 N N . MET A 1 126 ? -20.873 -4.477 25.779 1.00 97.94 126 MET A N 1
ATOM 1026 C CA . MET A 1 126 ? -22.280 -4.074 25.835 1.00 97.94 126 MET A CA 1
ATOM 1027 C C . MET A 1 126 ? -23.132 -5.091 26.600 1.00 97.94 126 MET A C 1
ATOM 1029 O O . MET A 1 126 ? -23.849 -4.702 27.514 1.00 97.94 126 MET A O 1
ATOM 1033 N N . GLN A 1 127 ? -22.988 -6.388 26.310 1.00 97.75 127 GLN A N 1
ATOM 1034 C CA . GLN A 1 127 ? -23.702 -7.454 27.026 1.00 97.75 127 GLN A CA 1
ATOM 1035 C C . GLN A 1 127 ? -23.396 -7.458 28.529 1.00 97.75 127 GLN A C 1
ATOM 1037 O O . GLN A 1 127 ? -24.302 -7.635 29.346 1.00 97.75 127 GLN A O 1
ATOM 1042 N N . THR A 1 128 ? -22.136 -7.240 28.914 1.00 97.25 128 THR A N 1
ATOM 1043 C CA . THR A 1 128 ? -21.752 -7.116 30.325 1.00 97.25 128 THR A CA 1
ATOM 1044 C C . THR A 1 128 ? -22.390 -5.884 30.965 1.00 97.25 128 THR A C 1
ATOM 1046 O O . THR A 1 128 ? -22.936 -5.989 32.061 1.00 97.25 128 THR A O 1
ATOM 1049 N N . CYS A 1 129 ? -22.377 -4.732 30.290 1.00 96.12 129 CYS A N 1
ATOM 1050 C CA . CYS A 1 129 ? -23.032 -3.514 30.770 1.00 96.12 129 CYS A CA 1
ATOM 1051 C C . CYS A 1 129 ? -24.543 -3.709 30.948 1.00 96.12 129 CYS A C 1
ATOM 1053 O O . CYS A 1 129 ? -25.088 -3.320 31.980 1.00 96.12 129 CYS A O 1
ATOM 1055 N N . ASP A 1 130 ? -25.208 -4.356 29.991 1.00 97.06 130 ASP A N 1
ATOM 1056 C CA . ASP A 1 130 ? -26.634 -4.668 30.075 1.00 97.06 130 ASP A CA 1
ATOM 1057 C C . ASP A 1 130 ? -26.924 -5.628 31.232 1.00 97.06 130 ASP A C 1
ATOM 1059 O O . ASP A 1 130 ? -27.861 -5.404 31.992 1.00 97.06 130 ASP A O 1
ATOM 1063 N N . SER A 1 131 ? -26.077 -6.641 31.436 1.00 95.00 131 SER A N 1
ATOM 1064 C CA . SER A 1 131 ? -26.188 -7.586 32.559 1.00 95.00 131 SER A CA 1
ATOM 1065 C C . SER A 1 131 ? -25.993 -6.903 33.918 1.00 95.00 131 SER A C 1
ATOM 1067 O O . SER A 1 131 ? -26.695 -7.195 34.888 1.00 95.00 131 SER A O 1
ATOM 1069 N N . LEU A 1 132 ? -25.056 -5.957 34.012 1.00 95.38 132 LEU A N 1
ATOM 1070 C CA . LEU A 1 132 ? -24.862 -5.152 35.218 1.00 95.38 132 LEU A CA 1
ATOM 1071 C C . LEU A 1 132 ? -26.066 -4.240 35.463 1.00 95.38 132 LEU A C 1
ATOM 1073 O O . LEU A 1 132 ? -26.569 -4.178 36.583 1.00 95.38 132 LEU A O 1
ATOM 1077 N N . LYS A 1 133 ? -26.577 -3.584 34.416 1.00 95.31 133 LYS A N 1
ATOM 1078 C CA . LYS A 1 133 ? -27.770 -2.735 34.488 1.00 95.31 133 LYS A CA 1
ATOM 1079 C C . LYS A 1 133 ? -29.001 -3.527 34.929 1.00 95.31 133 LYS A C 1
ATOM 1081 O O . LYS A 1 133 ? -29.735 -3.063 35.798 1.00 95.31 133 LYS A O 1
ATOM 1086 N N . THR A 1 134 ? -29.225 -4.725 34.386 1.00 94.12 134 THR A N 1
ATOM 1087 C CA . THR A 1 134 ? -30.334 -5.593 34.813 1.00 94.12 134 THR A CA 1
ATOM 1088 C C . THR A 1 134 ? -30.157 -6.061 36.252 1.00 94.12 134 THR A C 1
ATOM 1090 O O . THR A 1 134 ? -31.129 -6.042 37.000 1.00 94.12 134 THR A O 1
ATOM 1093 N N . THR A 1 135 ? -28.935 -6.394 36.680 1.00 93.12 135 THR A N 1
ATOM 1094 C CA . THR A 1 135 ? -28.648 -6.782 38.072 1.00 93.12 135 THR A CA 1
ATOM 1095 C C . THR A 1 135 ? -28.910 -5.634 39.050 1.00 93.12 135 THR A C 1
ATOM 1097 O O . THR A 1 135 ? -29.541 -5.854 40.081 1.00 93.12 135 THR A O 1
ATOM 1100 N N . ILE A 1 136 ? -28.494 -4.407 38.715 1.00 91.38 136 ILE A N 1
ATOM 1101 C CA . ILE A 1 136 ? -28.764 -3.196 39.511 1.00 91.38 136 ILE A CA 1
ATOM 1102 C C . ILE A 1 136 ? -30.270 -2.910 39.578 1.00 91.38 136 ILE A C 1
ATOM 1104 O O . ILE A 1 136 ? -30.806 -2.634 40.647 1.00 91.38 136 ILE A O 1
ATOM 1108 N N . ASN A 1 137 ? -30.985 -3.015 38.458 1.00 88.12 137 ASN A N 1
ATOM 1109 C CA . ASN A 1 137 ? -32.434 -2.806 38.442 1.00 88.12 137 ASN A CA 1
ATOM 1110 C C . ASN A 1 137 ? -33.182 -3.903 39.224 1.00 88.12 137 ASN A C 1
ATOM 1112 O O . ASN A 1 137 ? -34.163 -3.625 39.915 1.00 88.12 137 ASN A O 1
ATOM 1116 N N . ALA A 1 138 ? -32.716 -5.152 39.152 1.00 85.25 138 ALA A N 1
ATOM 1117 C CA . ALA A 1 138 ? -33.272 -6.274 39.902 1.00 85.25 138 ALA A CA 1
ATOM 1118 C C . ALA A 1 138 ? -33.006 -6.155 41.412 1.00 85.25 138 ALA A C 1
ATOM 1120 O O . ALA A 1 138 ? -33.865 -6.513 42.216 1.00 85.25 138 ALA A O 1
ATOM 1121 N N . SER A 1 139 ? -31.842 -5.646 41.828 1.00 79.00 139 SER A N 1
ATOM 1122 C CA . SER A 1 139 ? -31.573 -5.380 43.244 1.00 79.00 139 SER A CA 1
ATOM 1123 C C . SER A 1 139 ? -32.388 -4.192 43.756 1.00 79.00 139 SER A C 1
ATOM 1125 O O . SER A 1 139 ? -32.969 -4.293 44.833 1.00 79.00 139 SER A O 1
ATOM 1127 N N . LEU A 1 140 ? -32.532 -3.125 42.966 1.00 73.75 140 LEU A N 1
ATOM 1128 C CA . LEU A 1 140 ? -33.371 -1.972 43.305 1.00 73.75 140 LEU A CA 1
ATOM 1129 C C . LEU A 1 140 ? -34.846 -2.371 43.497 1.00 73.75 140 LEU A C 1
ATOM 1131 O O . LEU A 1 140 ? -35.487 -1.961 44.462 1.00 73.75 140 LEU A O 1
ATOM 1135 N N . THR A 1 141 ? -35.374 -3.231 42.624 1.00 65.50 141 THR A N 1
ATOM 1136 C CA . THR A 1 141 ? -36.751 -3.746 42.732 1.00 65.50 141 THR A CA 1
ATOM 1137 C C . THR A 1 141 ? -36.927 -4.749 43.876 1.00 65.50 141 THR A C 1
ATOM 1139 O O . THR A 1 141 ? -37.955 -4.720 44.545 1.00 65.50 141 THR A O 1
ATOM 1142 N N . LYS A 1 142 ? -35.927 -5.587 44.186 1.00 57.84 142 LYS A N 1
ATOM 1143 C CA . LYS A 1 142 ? -35.968 -6.484 45.360 1.00 57.84 142 LYS A CA 1
ATOM 1144 C C . LYS A 1 142 ? -35.877 -5.739 46.693 1.00 57.84 142 LYS A C 1
ATOM 1146 O O . LYS A 1 142 ? -36.575 -6.117 47.628 1.00 57.84 142 LYS A O 1
ATOM 1151 N N . VAL A 1 143 ? -35.083 -4.669 46.784 1.00 53.69 143 VAL A N 1
ATOM 1152 C CA . VAL A 1 143 ? -35.063 -3.775 47.960 1.00 53.69 143 VAL A CA 1
ATOM 1153 C C . VAL A 1 143 ? -36.423 -3.087 48.145 1.00 53.69 143 VAL A C 1
ATOM 1155 O O . VAL A 1 143 ? -36.851 -2.880 49.274 1.00 53.69 143 VAL A O 1
ATOM 1158 N N . SER A 1 144 ? -37.147 -2.825 47.052 1.00 47.00 144 SER A N 1
ATOM 1159 C CA . SER A 1 144 ? -38.501 -2.261 47.092 1.00 47.00 144 SER A CA 1
ATOM 1160 C C . SER A 1 144 ? -39.607 -3.259 47.480 1.00 47.00 144 SER A C 1
ATOM 1162 O O . SER A 1 144 ? -40.691 -2.810 47.840 1.00 47.00 144 SER A O 1
ATOM 1164 N N . ILE A 1 145 ? -39.380 -4.579 47.393 1.00 49.22 145 ILE A N 1
ATOM 1165 C CA . ILE A 1 145 ? -40.383 -5.620 47.721 1.00 49.22 145 ILE A CA 1
ATOM 1166 C C . ILE A 1 145 ? -40.074 -6.309 49.067 1.00 49.22 145 ILE A C 1
ATOM 1168 O O . ILE A 1 145 ? -40.989 -6.773 49.739 1.00 49.22 145 ILE A O 1
ATOM 1172 N N . ASN A 1 146 ? -38.817 -6.301 49.525 1.00 41.91 146 ASN A N 1
ATOM 1173 C CA . ASN A 1 146 ? -38.405 -6.861 50.820 1.00 41.91 146 ASN A CA 1
ATOM 1174 C C . ASN A 1 146 ? -38.359 -5.820 51.957 1.00 41.91 146 ASN A C 1
ATOM 1176 O O . ASN A 1 146 ? -37.601 -5.983 52.914 1.00 41.91 146 ASN A O 1
ATOM 1180 N N . SER A 1 147 ? -39.162 -4.754 51.888 1.00 41.38 147 SER A N 1
ATOM 1181 C CA . SER A 1 147 ? -39.278 -3.763 52.964 1.00 41.38 147 SER A CA 1
ATOM 1182 C C . SER A 1 147 ? -40.107 -4.292 54.147 1.00 41.38 147 SER A C 1
ATOM 1184 O O . SER A 1 147 ? -41.169 -3.771 54.478 1.00 41.38 147 SER A O 1
ATOM 1186 N N . THR A 1 148 ? -39.594 -5.320 54.813 1.00 45.09 148 THR A N 1
ATOM 1187 C CA . THR A 1 148 ? -39.826 -5.586 56.235 1.00 45.09 148 THR A CA 1
ATOM 1188 C C . THR A 1 148 ? -38.451 -5.748 56.862 1.00 45.09 148 THR A C 1
ATOM 1190 O O . THR A 1 148 ? -37.905 -6.845 56.841 1.00 45.09 148 THR A O 1
ATOM 1193 N N . LEU A 1 149 ? -37.887 -4.613 57.282 1.00 42.62 149 LEU A N 1
ATOM 1194 C CA . LEU A 1 149 ? -36.730 -4.360 58.160 1.00 42.62 149 LEU A CA 1
ATOM 1195 C C . LEU A 1 149 ? -36.239 -2.957 57.745 1.00 42.62 149 LEU A C 1
ATOM 1197 O O . LEU A 1 149 ? -35.472 -2.798 56.804 1.00 42.62 149 LEU A O 1
ATOM 1201 N N . GLN A 1 150 ? -36.831 -1.864 58.236 1.00 48.50 150 GLN A N 1
ATOM 1202 C CA . GLN A 1 150 ? -36.528 -1.350 59.578 1.00 48.50 150 GLN A CA 1
ATOM 1203 C C . GLN A 1 150 ? -35.080 -1.689 59.968 1.00 48.50 150 GLN A C 1
ATOM 1205 O O . GLN A 1 150 ? -34.881 -2.686 60.642 1.00 48.50 150 GLN A O 1
ATOM 1210 N N . ASP A 1 151 ? -34.089 -0.949 59.444 1.00 41.12 151 ASP A N 1
ATOM 1211 C CA . ASP A 1 151 ? -32.987 -0.439 60.294 1.00 41.12 151 ASP A CA 1
ATOM 1212 C C . ASP A 1 151 ? -31.914 0.423 59.617 1.00 41.12 151 ASP A C 1
ATOM 1214 O O . ASP A 1 151 ? -31.046 0.962 60.296 1.00 41.12 151 ASP A O 1
ATOM 1218 N N . LEU A 1 152 ? -31.974 0.677 58.310 1.00 42.34 152 LEU A N 1
ATOM 1219 C CA . LEU A 1 152 ? -31.134 1.723 57.717 1.00 42.34 152 LEU A CA 1
ATOM 1220 C C . LEU A 1 152 ? -32.010 2.728 56.987 1.00 42.34 152 LEU A C 1
ATOM 1222 O O . LEU A 1 152 ? -32.139 2.727 55.766 1.00 42.34 152 LEU A O 1
ATOM 1226 N N . LYS A 1 153 ? -32.617 3.600 57.798 1.00 45.53 153 LYS A N 1
ATOM 1227 C CA . LYS A 1 153 ? -33.092 4.925 57.397 1.00 45.53 153 LYS A CA 1
ATOM 1228 C C . LYS A 1 153 ? -31.966 5.645 56.641 1.00 45.53 153 LYS A C 1
ATOM 1230 O O . LYS A 1 153 ? -31.170 6.379 57.219 1.00 45.53 153 LYS A O 1
ATOM 1235 N N . ILE A 1 154 ? -31.931 5.486 55.322 1.00 48.34 154 ILE A N 1
ATOM 1236 C CA . ILE A 1 154 ? -31.425 6.520 54.419 1.00 48.34 154 ILE A CA 1
ATOM 1237 C C . ILE A 1 154 ? -32.568 7.529 54.294 1.00 48.34 154 ILE A C 1
ATOM 1239 O O . ILE A 1 154 ? -33.266 7.606 53.294 1.00 48.34 154 ILE A O 1
ATOM 1243 N N . GLU A 1 155 ? -32.816 8.256 55.378 1.00 43.56 155 GLU A N 1
ATOM 1244 C CA . GLU A 1 155 ? -33.835 9.308 55.444 1.00 43.56 155 GLU A CA 1
ATOM 1245 C C . GLU A 1 155 ? -33.246 10.693 55.109 1.00 43.56 155 GLU A C 1
ATOM 1247 O O . GLU A 1 155 ? -33.823 11.714 55.450 1.00 43.56 155 GLU A O 1
ATOM 1252 N N . HIS A 1 156 ? -32.083 10.758 54.446 1.00 46.34 156 HIS A N 1
ATOM 1253 C CA . HIS A 1 156 ? -31.350 12.017 54.230 1.00 46.34 156 HIS A CA 1
ATOM 1254 C C . HIS A 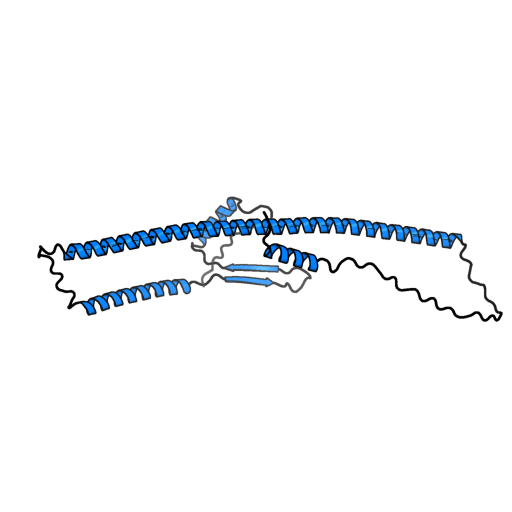1 156 ? -30.884 12.249 52.784 1.00 46.34 156 HIS A C 1
ATOM 1256 O O . HIS A 1 156 ? -29.812 12.806 52.560 1.00 46.34 156 HIS A O 1
ATOM 1262 N N . ILE A 1 157 ? -31.668 11.849 51.779 1.00 52.41 157 ILE A N 1
ATOM 1263 C CA . ILE A 1 157 ? -31.398 12.284 50.392 1.00 52.41 157 ILE A CA 1
ATOM 1264 C C . ILE A 1 157 ? -32.204 13.539 50.018 1.00 52.41 157 ILE A C 1
ATOM 1266 O O . ILE A 1 157 ? -31.715 14.344 49.228 1.00 52.41 157 ILE A O 1
ATOM 1270 N N . ASP A 1 158 ? -33.339 13.810 50.668 1.00 52.81 158 ASP A N 1
ATOM 1271 C CA . ASP A 1 158 ? -34.158 14.991 50.340 1.00 52.81 158 ASP A CA 1
ATOM 1272 C C . ASP A 1 158 ? -33.605 16.329 50.868 1.00 52.81 158 ASP A C 1
ATOM 1274 O O . ASP A 1 158 ? -33.972 17.388 50.366 1.00 52.81 158 ASP A O 1
ATOM 1278 N N . THR A 1 159 ? -32.662 16.318 51.815 1.00 52.56 159 THR A N 1
ATOM 1279 C CA . THR A 1 159 ? -32.002 17.536 52.337 1.00 52.56 159 THR A CA 1
ATOM 1280 C C . THR A 1 159 ? -30.554 17.717 51.869 1.00 52.56 159 THR A C 1
ATOM 1282 O O . THR A 1 159 ? -29.975 18.781 52.076 1.00 52.56 159 THR A O 1
ATOM 1285 N N . ALA A 1 160 ? -29.967 16.721 51.195 1.00 55.88 160 ALA A N 1
ATOM 1286 C CA . ALA A 1 160 ? -28.556 16.723 50.788 1.00 55.88 160 ALA A CA 1
ATOM 1287 C C . ALA A 1 160 ? -28.329 16.833 49.268 1.00 55.88 160 ALA A C 1
ATOM 1289 O O . ALA A 1 160 ? -27.181 16.938 48.836 1.00 55.88 160 ALA A O 1
ATOM 1290 N N . GLY A 1 161 ? -29.390 16.837 48.451 1.00 63.50 161 GLY A N 1
ATOM 1291 C CA . GLY A 1 161 ? -29.312 16.853 46.982 1.00 63.50 161 GLY A CA 1
ATOM 1292 C C . GLY A 1 161 ? -28.401 17.946 46.393 1.00 63.50 161 GLY A C 1
ATOM 1293 O O . GLY A 1 161 ? -27.487 17.611 45.637 1.00 63.50 161 GLY A O 1
ATOM 1294 N N . PRO A 1 162 ? -28.555 19.231 46.773 1.00 69.38 162 PRO A N 1
ATOM 1295 C CA . PRO A 1 162 ? -27.702 20.308 46.259 1.00 69.38 162 PRO A CA 1
ATOM 1296 C C . PRO A 1 162 ? -26.251 20.218 46.752 1.00 69.38 162 PRO A C 1
ATOM 1298 O O . PRO A 1 162 ? -25.317 20.539 46.022 1.00 69.38 162 PRO A O 1
ATOM 1301 N N . MET A 1 163 ? -26.040 19.758 47.990 1.00 71.69 163 MET A N 1
ATOM 1302 C CA . MET A 1 163 ? -24.709 19.668 48.598 1.00 71.69 163 MET A CA 1
ATOM 1303 C C . MET A 1 163 ? -23.897 18.506 48.013 1.00 71.69 163 MET A C 1
ATOM 1305 O O . MET A 1 163 ? -22.713 18.661 47.724 1.00 71.69 163 MET A O 1
ATOM 1309 N N . LEU A 1 164 ? -24.543 17.359 47.782 1.00 76.94 164 LEU A N 1
ATOM 1310 C CA . LEU A 1 164 ? -23.947 16.210 47.102 1.00 76.94 164 LEU A CA 1
ATOM 1311 C C . LEU A 1 164 ? -23.653 16.518 45.634 1.00 76.94 164 LEU A C 1
ATOM 1313 O O . LEU A 1 164 ? -22.586 16.150 45.146 1.00 76.94 164 LEU A O 1
ATOM 1317 N N . PHE A 1 165 ? -24.552 17.227 44.946 1.00 80.25 165 PHE A N 1
ATOM 1318 C CA . PHE A 1 165 ? -24.317 17.660 43.571 1.00 80.25 165 PHE A CA 1
ATOM 1319 C C . PHE A 1 165 ? -23.114 18.607 43.483 1.00 80.25 165 PHE A C 1
ATOM 1321 O O . PHE A 1 165 ? -22.192 18.336 42.718 1.00 80.25 165 PHE A O 1
ATOM 1328 N N . ASN A 1 166 ? -23.049 19.626 44.346 1.00 80.06 166 ASN A N 1
ATOM 1329 C CA . ASN A 1 166 ? -21.902 20.535 44.418 1.00 80.06 166 ASN A CA 1
ATOM 1330 C C . ASN A 1 166 ? -20.592 19.801 44.753 1.00 80.06 166 ASN A C 1
ATOM 1332 O O . ASN A 1 166 ? -19.549 20.111 44.181 1.00 80.06 166 ASN A O 1
ATOM 1336 N N . LEU A 1 167 ? -20.619 18.806 45.646 1.00 84.56 167 LEU A N 1
ATOM 1337 C CA . LEU A 1 167 ? -19.437 18.001 45.971 1.00 84.56 167 LEU A CA 1
ATOM 1338 C C . LEU A 1 167 ? -18.953 17.186 44.759 1.00 84.56 167 LEU A C 1
ATOM 1340 O O . LEU A 1 167 ? -17.751 17.105 44.492 1.00 84.56 167 LEU A O 1
ATOM 1344 N N . LEU A 1 168 ? -19.883 16.579 44.019 1.00 85.00 168 LEU A N 1
ATOM 1345 C CA . LEU A 1 168 ? -19.575 15.823 42.806 1.00 85.00 168 LEU A CA 1
ATOM 1346 C C . LEU A 1 168 ? -19.063 16.736 41.692 1.00 85.00 168 LEU A C 1
ATOM 1348 O O . LEU A 1 168 ? -18.085 16.387 41.032 1.00 85.00 168 LEU A O 1
ATOM 1352 N N . GLU A 1 169 ? -19.661 17.911 41.527 1.00 87.62 169 GLU A N 1
ATOM 1353 C CA . GLU A 1 169 ? -19.239 18.924 40.564 1.00 87.62 169 GLU A CA 1
ATOM 1354 C C . GLU A 1 169 ? -17.835 19.451 40.882 1.00 87.62 169 GLU A C 1
ATOM 1356 O O . GLU A 1 169 ? -16.973 19.473 40.006 1.00 87.62 169 GLU A O 1
ATOM 1361 N N . GLN A 1 170 ? -17.542 19.774 42.145 1.00 87.25 170 GLN A N 1
ATOM 1362 C CA . GLN A 1 170 ? -16.197 20.176 42.571 1.00 87.25 170 GLN A CA 1
ATOM 1363 C C . GLN A 1 170 ? -15.167 19.075 42.314 1.00 87.25 170 GLN A C 1
ATOM 1365 O O . GLN A 1 170 ? -14.062 19.343 41.839 1.00 87.25 170 GLN A O 1
ATOM 1370 N N . ARG A 1 171 ? -15.525 17.817 42.585 1.00 91.44 171 ARG A N 1
ATOM 1371 C CA . ARG A 1 171 ? -14.639 16.672 42.360 1.00 91.44 171 ARG A CA 1
ATOM 1372 C C . ARG A 1 171 ? -14.411 16.401 40.870 1.00 91.44 171 ARG A C 1
ATOM 1374 O O . ARG A 1 171 ? -13.294 16.051 40.485 1.00 91.44 171 ARG A O 1
ATOM 1381 N N . LEU A 1 172 ? -15.436 16.578 40.038 1.00 93.25 172 LEU A N 1
ATOM 1382 C CA . LEU A 1 172 ? -15.334 16.494 38.582 1.00 93.25 172 LEU A CA 1
ATOM 1383 C C . LEU A 1 172 ? -14.438 17.616 38.045 1.00 93.25 172 LEU A C 1
ATOM 1385 O O . LEU A 1 172 ? -13.475 17.338 37.333 1.00 93.25 172 LEU A O 1
ATOM 1389 N N . ASN A 1 173 ? -14.704 18.859 38.447 1.00 91.88 173 ASN A N 1
ATOM 1390 C CA . ASN A 1 173 ? -13.942 20.032 38.032 1.00 91.88 173 ASN A CA 1
ATOM 1391 C C . ASN A 1 173 ? -12.474 19.917 38.432 1.00 91.88 173 ASN A C 1
ATOM 1393 O O . ASN A 1 173 ? -11.607 20.179 37.601 1.00 91.88 173 ASN A O 1
ATOM 1397 N N . LYS A 1 174 ? -12.178 19.444 39.648 1.00 93.62 174 LYS A N 1
ATOM 1398 C CA . LYS A 1 174 ? -10.804 19.156 40.072 1.00 93.62 174 LYS A CA 1
ATOM 1399 C C . LYS A 1 174 ? -10.123 18.167 39.125 1.00 93.62 174 LYS A C 1
ATOM 1401 O O . LYS A 1 174 ? -9.040 18.441 38.631 1.00 93.62 174 LYS A O 1
ATOM 1406 N N . ARG A 1 175 ? -10.787 17.057 38.797 1.00 91.38 175 ARG A N 1
ATOM 1407 C CA . ARG A 1 175 ? -10.217 16.026 37.918 1.00 91.38 175 ARG A CA 1
ATOM 1408 C C . ARG A 1 175 ? -9.996 16.520 36.486 1.00 91.38 175 ARG A C 1
ATOM 1410 O O . ARG A 1 175 ? -9.047 16.096 35.836 1.00 91.38 175 ARG A O 1
ATOM 1417 N N . VAL A 1 176 ? -10.859 17.407 35.993 1.00 91.75 176 VAL A N 1
ATOM 1418 C CA . VAL A 1 176 ? -10.686 18.067 34.689 1.00 91.75 176 VAL A CA 1
ATOM 1419 C C . VAL A 1 176 ? -9.476 19.002 34.703 1.00 91.75 176 VAL A C 1
ATOM 1421 O O . VAL A 1 176 ? -8.720 19.009 33.734 1.00 91.75 176 VAL A O 1
ATOM 1424 N N . HIS A 1 177 ? -9.261 19.747 35.791 1.00 91.75 177 HIS A N 1
ATOM 1425 C CA . HIS A 1 177 ? -8.071 20.586 35.953 1.00 91.75 177 HIS A CA 1
ATOM 1426 C C . HIS A 1 177 ? -6.801 19.736 36.045 1.00 91.75 177 HIS A C 1
ATOM 1428 O O . HIS A 1 177 ? -5.883 19.975 35.273 1.00 91.75 177 HIS A O 1
ATOM 1434 N N . ASP A 1 178 ? -6.795 18.674 36.855 1.00 89.00 178 ASP A N 1
ATOM 1435 C CA . ASP A 1 178 ? -5.653 17.756 36.964 1.00 89.00 178 ASP A CA 1
ATOM 1436 C C . ASP A 1 178 ? -5.275 17.159 35.590 1.00 89.00 178 ASP A C 1
ATOM 1438 O O . ASP A 1 178 ? -4.104 17.095 35.218 1.00 89.00 178 ASP A O 1
ATOM 1442 N N . LEU A 1 179 ? -6.270 16.748 34.790 1.00 87.69 179 LEU A N 1
ATOM 1443 C CA . LEU A 1 179 ? -6.042 16.238 33.433 1.00 87.69 179 LEU A CA 1
ATOM 1444 C C . LEU A 1 179 ? -5.524 17.316 32.478 1.00 87.69 179 LEU A C 1
ATOM 1446 O O . LEU A 1 179 ? -4.684 17.024 31.625 1.00 87.69 179 LEU A O 1
ATOM 1450 N N . ARG A 1 180 ? -6.013 18.551 32.607 1.00 86.69 180 ARG A N 1
ATOM 1451 C CA . ARG A 1 180 ? -5.524 19.686 31.823 1.00 86.69 180 ARG A CA 1
ATOM 1452 C C . ARG A 1 180 ? -4.083 20.025 32.187 1.00 86.69 180 ARG A C 1
ATOM 1454 O O . ARG A 1 180 ? -3.301 20.265 31.276 1.00 86.69 180 ARG A O 1
ATOM 1461 N N . ASP A 1 181 ? -3.718 19.984 33.460 1.00 82.19 181 ASP A N 1
ATOM 1462 C CA . ASP A 1 181 ? -2.353 20.249 33.916 1.00 82.19 181 ASP A CA 1
ATOM 1463 C C . ASP A 1 181 ? -1.384 19.184 33.399 1.00 82.19 181 ASP A C 1
ATOM 1465 O O . ASP A 1 181 ? -0.319 19.520 32.884 1.00 82.19 181 ASP A O 1
ATOM 1469 N N . VAL A 1 182 ? -1.782 17.906 33.423 1.00 80.44 182 VAL A N 1
ATOM 1470 C CA . VAL A 1 182 ? -1.008 16.820 32.801 1.00 80.44 182 VAL A CA 1
ATOM 1471 C C . VAL A 1 182 ? -0.874 17.036 31.295 1.00 80.44 182 VAL A C 1
ATOM 1473 O O . VAL A 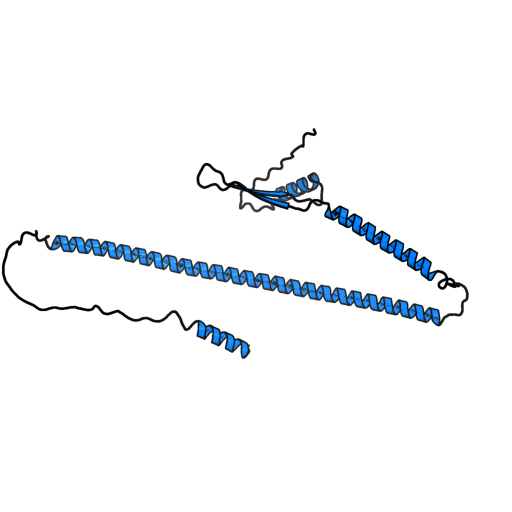1 182 ? 0.226 16.892 30.763 1.00 80.44 182 VAL A O 1
ATOM 1476 N N . TYR A 1 183 ? -1.958 17.408 30.608 1.00 77.75 183 TYR A N 1
ATOM 1477 C CA . TYR A 1 183 ? -1.951 17.673 29.168 1.00 77.75 183 TYR A CA 1
ATOM 1478 C C . TYR A 1 183 ? -1.056 18.858 28.801 1.00 77.75 183 TYR A C 1
ATOM 1480 O O . TYR A 1 183 ? -0.272 18.755 27.869 1.00 77.75 183 TYR A O 1
ATOM 1488 N N . VAL A 1 184 ? -1.114 19.964 29.544 1.00 77.06 184 VAL A N 1
ATOM 1489 C CA . VAL A 1 184 ? -0.249 21.134 29.328 1.00 77.06 184 VAL A CA 1
ATOM 1490 C C . VAL A 1 184 ? 1.207 20.793 29.649 1.00 77.06 184 VAL A C 1
ATOM 1492 O O . VAL A 1 184 ? 2.106 21.166 28.899 1.00 77.06 184 VAL A O 1
ATOM 1495 N N . ALA A 1 185 ? 1.461 20.017 30.706 1.00 68.19 185 ALA A N 1
ATOM 1496 C CA . ALA A 1 185 ? 2.800 19.523 31.022 1.00 68.19 185 ALA A CA 1
ATOM 1497 C C . ALA A 1 185 ? 3.363 18.604 29.921 1.00 68.19 185 ALA A C 1
ATOM 1499 O O . ALA A 1 185 ? 4.567 18.621 29.675 1.00 68.19 185 ALA A O 1
ATOM 1500 N N . THR A 1 186 ? 2.511 17.843 29.225 1.00 63.44 186 THR A N 1
ATOM 1501 C CA . THR A 1 186 ? 2.922 17.005 28.084 1.00 63.44 186 THR A CA 1
ATOM 1502 C C . THR A 1 186 ? 2.951 17.752 26.752 1.00 63.44 186 THR A C 1
ATOM 1504 O O . THR A 1 186 ? 3.793 17.433 25.922 1.00 63.44 186 THR A O 1
ATOM 1507 N N . SER A 1 187 ? 2.109 18.766 26.533 1.00 61.06 187 SER A N 1
ATOM 1508 C CA . SER A 1 187 ? 2.105 19.561 25.296 1.00 61.06 187 SER A CA 1
ATOM 1509 C C . SER A 1 187 ? 3.216 20.608 25.260 1.00 61.06 187 SER A C 1
ATOM 1511 O O . SER A 1 187 ? 3.609 21.040 24.183 1.00 61.06 187 SER A O 1
ATOM 1513 N N . ASN A 1 188 ? 3.719 21.024 26.426 1.00 55.91 188 ASN A N 1
ATOM 1514 C CA . ASN A 1 188 ? 4.894 21.888 26.543 1.00 55.91 188 ASN A CA 1
ATOM 1515 C C . ASN A 1 188 ? 6.215 21.102 26.442 1.00 55.91 188 ASN A C 1
ATOM 1517 O O . ASN A 1 188 ? 7.288 21.707 26.453 1.00 55.91 188 ASN A O 1
ATOM 1521 N N . ALA A 1 189 ? 6.165 19.768 26.331 1.00 57.69 189 ALA A N 1
ATOM 1522 C CA . ALA A 1 189 ? 7.324 18.986 25.932 1.00 57.69 189 ALA A CA 1
ATOM 1523 C C . ALA A 1 189 ? 7.575 19.235 24.438 1.00 57.69 189 ALA A C 1
ATOM 1525 O O . ALA A 1 189 ? 6.750 18.888 23.597 1.00 57.69 189 ALA A O 1
ATOM 1526 N N . SER A 1 190 ? 8.699 19.894 24.142 1.00 60.41 190 SER A N 1
ATOM 1527 C CA . SER A 1 190 ? 9.183 20.224 22.797 1.00 60.41 190 SER A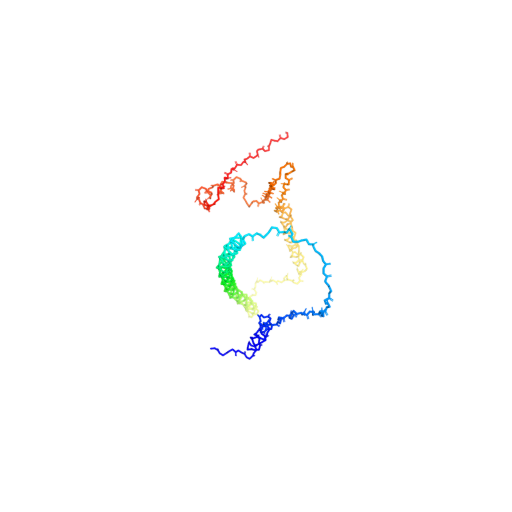 CA 1
ATOM 1528 C C . SER A 1 190 ? 8.852 19.126 21.786 1.00 60.41 190 SER A C 1
ATOM 1530 O O . SER A 1 190 ? 9.342 18.009 21.898 1.00 60.41 190 SER A O 1
ATOM 1532 N N . THR A 1 191 ? 8.045 19.449 20.784 1.00 60.03 191 THR A N 1
ATOM 1533 C CA . THR A 1 191 ? 7.707 18.536 19.689 1.00 60.03 191 THR A CA 1
ATOM 1534 C C . THR A 1 191 ? 8.963 18.034 18.970 1.00 60.03 191 THR A C 1
ATOM 1536 O O . THR A 1 191 ? 9.952 18.757 18.847 1.00 60.03 191 THR A O 1
ATOM 1539 N N . ASP A 1 192 ? 8.924 16.787 18.500 1.00 61.72 192 ASP A N 1
ATOM 1540 C CA . ASP A 1 192 ? 9.952 16.224 17.624 1.00 61.72 192 ASP A CA 1
ATOM 1541 C C . ASP A 1 192 ? 10.029 17.045 16.331 1.00 61.72 192 ASP A C 1
ATOM 1543 O O . ASP A 1 192 ? 9.006 17.286 15.684 1.00 61.72 192 ASP A O 1
ATOM 1547 N N . PHE A 1 193 ? 11.234 17.446 15.925 1.00 64.19 193 PHE A N 1
ATOM 1548 C CA . PHE A 1 193 ? 11.434 18.193 14.686 1.00 64.19 193 PHE A CA 1
ATOM 1549 C C . PHE A 1 193 ? 12.526 17.555 13.829 1.00 64.19 193 PHE A C 1
ATOM 1551 O O . PHE A 1 193 ? 13.621 17.225 14.297 1.00 64.19 193 PHE A O 1
ATOM 1558 N N . ASP A 1 194 ? 12.220 17.431 12.540 1.00 63.66 194 ASP A N 1
ATOM 1559 C CA . ASP A 1 194 ? 13.155 16.998 11.511 1.00 63.66 194 ASP A CA 1
ATOM 1560 C C . ASP A 1 194 ? 13.661 18.250 10.778 1.00 63.66 194 ASP A C 1
ATOM 1562 O O . ASP A 1 194 ? 12.893 18.961 10.129 1.00 63.66 194 ASP A O 1
ATOM 1566 N N . LEU A 1 195 ? 14.956 18.545 10.905 1.00 60.56 195 LEU A N 1
ATOM 1567 C CA . LEU A 1 195 ? 15.609 19.672 10.250 1.00 60.56 195 LEU A CA 1
ATOM 1568 C C . LEU A 1 195 ? 16.449 19.160 9.077 1.00 60.56 195 LEU A C 1
ATOM 1570 O O . LEU A 1 195 ? 17.477 18.504 9.256 1.00 60.56 195 LEU A O 1
ATOM 1574 N N . VAL A 1 196 ? 16.021 19.488 7.862 1.00 64.81 196 VAL A N 1
ATOM 1575 C CA . VAL A 1 196 ? 16.761 19.175 6.635 1.00 64.81 196 VAL A CA 1
ATOM 1576 C C . VAL A 1 196 ? 17.539 20.413 6.209 1.00 64.81 196 VAL A C 1
ATOM 1578 O O . VAL A 1 196 ? 16.942 21.433 5.869 1.00 64.81 196 VAL A O 1
ATOM 1581 N N . GLN A 1 197 ? 18.870 20.335 6.220 1.00 65.19 197 GLN A N 1
ATOM 1582 C CA . GLN A 1 197 ? 19.742 21.396 5.720 1.00 65.19 197 GLN A CA 1
ATOM 1583 C C . GLN A 1 197 ? 20.438 20.933 4.441 1.00 65.19 197 GLN A C 1
ATOM 1585 O O . GLN A 1 197 ? 21.267 20.023 4.434 1.00 65.19 197 GLN A O 1
ATOM 1590 N N . VAL A 1 198 ? 20.088 21.578 3.328 1.00 67.81 198 VAL A N 1
ATOM 1591 C CA . VAL A 1 198 ? 20.723 21.339 2.031 1.00 67.81 198 VAL A CA 1
ATOM 1592 C C . VAL A 1 198 ? 21.914 22.280 1.906 1.00 67.81 198 VAL A C 1
ATOM 1594 O O . VAL A 1 198 ? 21.753 23.473 1.653 1.00 67.81 198 VAL A O 1
ATOM 1597 N N . HIS A 1 199 ? 23.121 21.749 2.071 1.00 66.88 199 HIS A N 1
ATOM 1598 C CA . HIS A 1 199 ? 24.342 22.512 1.867 1.00 66.88 199 HIS A CA 1
ATOM 1599 C C . HIS A 1 199 ? 24.711 22.464 0.383 1.00 66.88 199 HIS A C 1
ATOM 1601 O O . HIS A 1 199 ? 25.289 21.497 -0.120 1.00 66.88 199 HIS A O 1
ATOM 1607 N N . ARG A 1 200 ? 24.370 23.532 -0.345 1.00 61.22 200 ARG A N 1
ATOM 1608 C CA . ARG A 1 200 ? 24.851 23.729 -1.715 1.00 61.22 200 ARG A CA 1
ATOM 1609 C C . ARG A 1 200 ? 26.258 24.314 -1.642 1.00 61.22 200 ARG A C 1
ATOM 1611 O O . ARG A 1 200 ? 26.418 25.517 -1.456 1.00 61.22 200 ARG A O 1
ATOM 1618 N N . GLY A 1 201 ? 27.273 23.458 -1.738 1.00 53.62 201 GLY A N 1
ATOM 1619 C CA . GLY A 1 201 ? 28.672 23.882 -1.744 1.00 53.62 201 GLY A CA 1
ATOM 1620 C C . GLY A 1 201 ? 28.950 24.823 -2.917 1.00 53.62 201 GLY A C 1
ATOM 1621 O O . GLY A 1 201 ? 28.971 24.400 -4.072 1.00 53.62 201 GLY A O 1
ATOM 1622 N N . GLY A 1 202 ? 29.142 26.109 -2.632 1.00 55.59 202 GLY A N 1
ATOM 1623 C CA . GLY A 1 202 ? 29.659 27.067 -3.602 1.00 55.59 202 GLY A CA 1
ATOM 1624 C C . GLY A 1 202 ? 31.163 26.871 -3.752 1.00 55.59 202 GLY A C 1
ATOM 1625 O O . GLY A 1 202 ? 31.911 27.211 -2.843 1.00 55.59 202 GLY A O 1
ATOM 1626 N N . GLY A 1 203 ? 31.606 26.315 -4.881 1.00 55.50 203 GLY A N 1
ATOM 1627 C CA . GLY A 1 203 ? 33.023 26.345 -5.261 1.00 55.50 203 GLY A CA 1
ATOM 1628 C C . GLY A 1 203 ? 33.485 25.258 -6.228 1.00 55.50 203 GLY A C 1
ATOM 1629 O O . GLY A 1 203 ? 34.378 25.512 -7.026 1.00 55.50 203 GLY A O 1
ATOM 1630 N N . ALA A 1 204 ? 32.865 24.078 -6.229 1.00 55.66 204 ALA A N 1
ATOM 1631 C CA . ALA A 1 204 ? 33.211 23.015 -7.171 1.00 55.66 204 ALA A CA 1
ATOM 1632 C C . ALA A 1 204 ? 31.945 22.312 -7.667 1.00 55.66 204 ALA A C 1
ATOM 1634 O O . ALA A 1 204 ? 31.088 21.915 -6.878 1.00 55.66 204 ALA A O 1
ATOM 1635 N N . GLN A 1 205 ? 31.818 22.203 -8.989 1.00 55.91 205 GLN A N 1
ATOM 1636 C CA . GLN A 1 205 ? 30.729 21.506 -9.669 1.00 55.91 205 GLN A CA 1
ATOM 1637 C C . GLN A 1 205 ? 30.475 20.123 -9.043 1.00 55.91 205 GLN A C 1
ATOM 1639 O O . GLN A 1 205 ? 31.329 19.245 -9.101 1.00 55.91 205 GLN A O 1
ATOM 1644 N N . GLY A 1 206 ? 29.271 19.923 -8.500 1.00 54.19 206 GLY A N 1
ATOM 1645 C CA . GLY A 1 206 ? 28.631 18.604 -8.464 1.00 54.19 206 GLY A CA 1
ATOM 1646 C C . GLY A 1 206 ? 28.329 17.973 -7.103 1.00 54.19 206 GLY A C 1
ATOM 1647 O O . GLY A 1 206 ? 27.486 17.084 -7.063 1.00 54.19 206 GLY A O 1
ATOM 1648 N N . ALA A 1 207 ? 28.912 18.414 -5.987 1.00 54.00 207 ALA A N 1
ATOM 1649 C CA . ALA A 1 207 ? 28.642 17.781 -4.689 1.00 54.00 207 ALA A CA 1
ATOM 1650 C C . ALA A 1 207 ? 27.622 18.588 -3.865 1.00 54.00 207 ALA A C 1
ATOM 1652 O O . ALA A 1 207 ? 27.980 19.481 -3.099 1.00 54.00 207 ALA A O 1
ATOM 1653 N N . SER A 1 208 ? 26.329 18.283 -4.024 1.00 58.56 208 SER A N 1
ATOM 1654 C CA . SER A 1 208 ? 25.304 18.733 -3.073 1.00 58.56 208 SER A CA 1
ATOM 1655 C C . SER A 1 208 ? 25.370 17.838 -1.838 1.00 58.56 208 SER A C 1
ATOM 1657 O O . SER A 1 208 ? 25.062 16.651 -1.929 1.00 58.56 208 SER A O 1
ATOM 1659 N N . ALA A 1 209 ? 25.761 18.388 -0.691 1.00 62.56 209 ALA A N 1
ATOM 1660 C CA . ALA A 1 209 ? 25.728 17.664 0.573 1.00 62.56 209 ALA A CA 1
ATOM 1661 C C . ALA A 1 209 ? 24.369 17.901 1.248 1.00 62.56 209 ALA A C 1
ATOM 1663 O O . ALA A 1 209 ? 23.984 19.034 1.535 1.00 62.56 209 ALA A O 1
ATOM 1664 N N . LEU A 1 210 ? 23.613 16.826 1.463 1.00 62.34 210 LEU A N 1
ATOM 1665 C CA . LEU A 1 210 ? 22.355 16.848 2.206 1.00 62.34 210 LEU A CA 1
ATOM 1666 C C . LEU A 1 210 ? 22.641 16.446 3.653 1.00 62.34 210 LEU A C 1
ATOM 1668 O O . LEU A 1 210 ? 23.043 15.312 3.904 1.00 62.34 210 LEU A O 1
ATOM 1672 N N . GLU A 1 211 ? 22.438 17.366 4.595 1.00 70.31 211 GLU A N 1
ATOM 1673 C CA . GLU A 1 211 ? 22.510 17.064 6.022 1.00 70.31 211 GLU A CA 1
ATOM 1674 C C . GLU A 1 211 ? 21.092 16.905 6.579 1.00 70.31 211 GLU A C 1
ATOM 1676 O O . GLU A 1 211 ? 20.275 17.828 6.547 1.00 70.31 211 GLU A O 1
ATOM 1681 N N . PHE A 1 212 ? 20.798 15.714 7.099 1.00 61.94 212 PHE A N 1
ATOM 1682 C CA . PHE A 1 212 ? 19.546 15.417 7.785 1.00 61.94 212 PHE A CA 1
ATOM 1683 C C . PHE A 1 212 ? 19.809 15.396 9.290 1.00 61.94 212 PHE A C 1
ATOM 1685 O O . PHE A 1 212 ? 20.433 14.464 9.798 1.00 61.94 212 PHE A O 1
ATOM 1692 N N . LYS A 1 213 ? 19.326 16.413 10.012 1.00 70.06 213 LYS A N 1
ATOM 1693 C CA . LYS A 1 213 ? 19.340 16.433 11.477 1.00 70.06 213 LYS A CA 1
ATOM 1694 C C . LYS A 1 213 ? 17.959 16.084 11.996 1.00 70.06 213 LYS A C 1
ATOM 1696 O O . LYS A 1 213 ? 16.982 16.771 11.717 1.00 70.06 213 LYS A O 1
ATOM 1701 N N . ARG A 1 214 ? 17.884 15.015 12.778 1.00 65.12 214 ARG A N 1
ATOM 1702 C CA . ARG A 1 214 ? 16.656 14.580 13.433 1.00 65.12 214 ARG A CA 1
ATOM 1703 C C . ARG A 1 214 ? 16.823 14.685 14.937 1.00 65.12 214 ARG A C 1
ATOM 1705 O O . ARG A 1 214 ? 17.612 13.939 15.513 1.00 65.12 214 ARG A O 1
ATOM 1712 N N . THR A 1 215 ? 16.057 15.574 15.557 1.00 67.00 215 THR A N 1
ATOM 1713 C CA . THR A 1 215 ? 16.010 15.696 17.013 1.00 67.00 215 THR A CA 1
ATOM 1714 C C . THR A 1 215 ? 14.699 15.095 17.487 1.00 67.00 215 THR A C 1
ATOM 1716 O O . THR A 1 215 ? 13.628 15.633 17.216 1.00 67.00 215 THR A O 1
ATOM 1719 N N . ARG A 1 216 ? 14.792 13.950 18.167 1.00 62.56 216 ARG A N 1
ATOM 1720 C CA . ARG A 1 216 ? 13.649 13.284 18.793 1.00 62.56 216 ARG A CA 1
ATOM 1721 C C . ARG A 1 216 ? 13.797 13.302 20.301 1.00 62.56 216 ARG A C 1
ATOM 1723 O O . ARG A 1 216 ? 14.888 13.034 20.812 1.00 62.56 216 ARG A O 1
ATOM 1730 N N . LEU A 1 217 ? 12.697 13.539 21.000 1.00 65.56 217 LEU A N 1
ATOM 1731 C CA . LEU A 1 217 ? 12.595 13.207 22.407 1.00 65.56 217 LEU A CA 1
ATOM 1732 C C . LEU A 1 217 ? 12.500 11.690 22.544 1.00 65.56 217 LEU A C 1
ATOM 1734 O O . LEU A 1 217 ? 11.685 11.020 21.911 1.00 65.56 217 LEU A O 1
ATOM 1738 N N . LEU A 1 218 ? 13.382 11.133 23.364 1.00 69.19 218 LEU A N 1
ATOM 1739 C CA . LEU A 1 218 ? 13.396 9.708 23.643 1.00 69.19 218 LEU A CA 1
ATOM 1740 C C . LEU A 1 218 ? 12.612 9.447 24.934 1.00 69.19 218 LEU A C 1
ATOM 1742 O O . LEU A 1 218 ? 12.761 10.206 25.893 1.00 69.19 218 LEU A O 1
ATOM 1746 N N . PRO A 1 219 ? 11.811 8.368 24.996 1.00 64.50 219 PRO A N 1
ATOM 1747 C CA . PRO A 1 219 ? 11.050 8.011 26.197 1.00 64.50 219 PRO A CA 1
ATOM 1748 C C . PRO A 1 219 ? 11.948 7.610 27.381 1.00 64.50 219 PRO A C 1
ATOM 1750 O O . PRO A 1 219 ? 11.472 7.482 28.506 1.00 64.50 219 PRO A O 1
ATOM 1753 N N . PHE A 1 220 ? 13.247 7.423 27.136 1.00 76.69 220 PHE A N 1
ATOM 1754 C CA . PHE A 1 220 ? 14.257 7.075 28.128 1.00 76.69 220 PHE A CA 1
ATOM 1755 C C . PHE A 1 220 ? 15.431 8.050 28.047 1.00 76.69 220 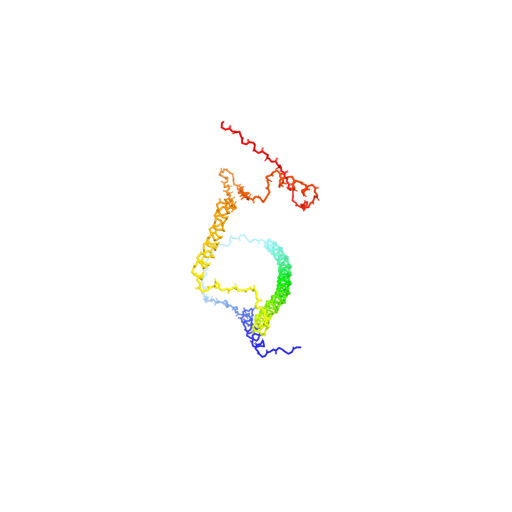PHE A C 1
ATOM 1757 O O . PHE A 1 220 ? 15.638 8.719 27.032 1.00 76.69 220 PHE A O 1
ATOM 1764 N N . THR A 1 221 ? 16.238 8.110 29.109 1.00 76.25 221 THR A N 1
ATOM 1765 C CA . THR A 1 221 ? 17.415 8.984 29.147 1.00 76.25 221 THR A CA 1
ATOM 1766 C C . THR A 1 221 ? 18.354 8.705 27.973 1.00 76.25 221 THR A C 1
ATOM 1768 O O . THR A 1 221 ? 18.429 7.587 27.448 1.00 76.25 221 THR A O 1
ATOM 1771 N N . ALA A 1 222 ? 19.103 9.735 27.569 1.00 72.12 222 ALA A N 1
ATOM 1772 C CA . ALA A 1 222 ? 20.051 9.632 26.464 1.00 72.12 222 ALA A CA 1
ATOM 1773 C C . ALA A 1 222 ? 21.030 8.463 26.658 1.00 72.12 222 ALA A C 1
ATOM 1775 O O . ALA A 1 222 ? 21.334 7.770 25.699 1.00 72.12 222 ALA A O 1
ATOM 1776 N N . THR A 1 223 ? 21.455 8.192 27.896 1.00 76.56 223 THR A N 1
ATOM 1777 C CA . THR A 1 223 ? 22.368 7.091 28.235 1.00 76.56 223 THR A CA 1
ATOM 1778 C C . THR A 1 223 ? 21.739 5.713 28.038 1.00 76.56 223 THR A C 1
ATOM 1780 O O . THR A 1 223 ? 22.363 4.842 27.438 1.00 76.56 223 THR A O 1
ATOM 1783 N N . VAL A 1 224 ? 20.498 5.514 28.491 1.00 80.94 224 VAL A N 1
ATOM 1784 C CA . VAL A 1 224 ? 19.783 4.235 28.347 1.00 80.94 224 VAL A CA 1
ATOM 1785 C C . VAL A 1 224 ? 19.509 3.942 26.877 1.00 80.94 224 VAL A C 1
ATOM 1787 O O . VAL A 1 224 ? 19.780 2.840 26.399 1.00 80.94 224 VAL A O 1
ATOM 1790 N N . THR A 1 225 ? 19.035 4.942 26.134 1.00 77.81 225 THR A N 1
ATOM 1791 C CA . THR A 1 225 ? 18.757 4.775 24.706 1.00 77.81 225 THR A CA 1
ATOM 1792 C C . THR A 1 225 ? 20.038 4.553 23.902 1.00 77.81 225 THR A C 1
ATOM 1794 O O . THR A 1 225 ? 20.084 3.649 23.073 1.00 77.81 225 THR A O 1
ATOM 1797 N N . ALA A 1 226 ? 21.095 5.323 24.176 1.00 75.31 226 ALA A N 1
ATOM 1798 C CA . ALA A 1 226 ? 22.405 5.178 23.545 1.00 75.31 226 ALA A CA 1
ATOM 1799 C C . ALA A 1 226 ? 22.979 3.767 23.726 1.00 75.31 226 ALA A C 1
ATOM 1801 O O . ALA A 1 226 ? 23.385 3.139 22.748 1.00 75.31 226 ALA A O 1
ATOM 1802 N N . ASN A 1 227 ? 22.963 3.250 24.957 1.00 79.12 227 ASN A N 1
ATOM 1803 C CA . ASN A 1 227 ? 23.463 1.910 25.256 1.00 79.12 227 ASN A CA 1
ATOM 1804 C C . ASN A 1 227 ? 22.648 0.839 24.525 1.00 79.12 227 ASN A C 1
ATOM 1806 O O . ASN A 1 227 ? 23.222 -0.017 23.862 1.00 79.12 227 ASN A O 1
ATOM 1810 N N . THR A 1 228 ? 21.318 0.955 24.557 1.00 80.06 228 THR A N 1
ATOM 1811 C CA . THR A 1 228 ? 20.417 -0.007 23.907 1.00 80.06 228 THR A CA 1
ATOM 1812 C C . THR A 1 228 ? 20.616 -0.025 22.389 1.00 80.06 228 THR A C 1
ATOM 1814 O O . THR A 1 228 ? 20.725 -1.092 21.793 1.00 80.06 228 THR A O 1
ATOM 1817 N N . VAL A 1 229 ? 20.720 1.146 21.749 1.00 76.19 229 VAL A N 1
ATOM 1818 C CA . VAL A 1 229 ? 21.004 1.253 20.307 1.00 76.19 229 VAL A CA 1
ATOM 1819 C C . VAL A 1 229 ? 22.379 0.674 19.977 1.00 76.19 229 VAL A C 1
ATOM 1821 O O . VAL A 1 229 ? 22.510 -0.054 18.996 1.00 76.19 229 VAL A O 1
ATOM 1824 N N . GLY A 1 230 ? 23.391 0.948 20.804 1.00 76.00 230 GLY A N 1
ATOM 1825 C CA . GLY A 1 230 ? 24.721 0.361 20.654 1.00 76.00 230 GLY A CA 1
ATOM 1826 C C . GLY A 1 230 ? 24.705 -1.166 20.752 1.00 76.00 230 GLY A C 1
ATOM 1827 O O . GLY A 1 230 ? 25.372 -1.834 19.966 1.00 76.00 230 GLY A O 1
ATOM 1828 N N . ASP A 1 231 ? 23.914 -1.730 21.660 1.00 78.44 231 ASP A N 1
ATOM 1829 C CA . ASP A 1 231 ? 23.786 -3.179 21.817 1.00 78.44 231 ASP A CA 1
ATOM 1830 C C . ASP A 1 231 ? 23.033 -3.822 20.645 1.00 78.44 231 ASP A C 1
ATOM 1832 O O . ASP A 1 231 ? 23.458 -4.860 20.143 1.00 78.44 231 ASP A O 1
ATOM 1836 N N . VAL A 1 232 ? 21.998 -3.165 20.113 1.00 76.56 232 VAL A N 1
ATOM 1837 C CA . VAL A 1 232 ? 21.313 -3.597 18.879 1.00 76.56 232 VAL A CA 1
ATOM 1838 C C . VAL A 1 232 ? 22.246 -3.535 17.664 1.00 76.56 232 VAL A C 1
ATOM 1840 O O . VAL A 1 232 ? 22.229 -4.441 16.831 1.00 76.56 232 VAL A O 1
ATOM 1843 N N . MET A 1 233 ? 23.100 -2.511 17.566 1.00 68.50 233 MET A N 1
ATOM 1844 C CA . MET A 1 233 ? 24.106 -2.420 16.502 1.00 68.50 233 MET A CA 1
ATOM 1845 C C . MET A 1 233 ? 25.145 -3.545 16.596 1.00 68.50 233 MET A C 1
ATOM 1847 O O . MET A 1 233 ? 25.491 -4.132 15.574 1.00 68.50 233 MET A O 1
ATOM 1851 N N . LYS A 1 234 ? 25.602 -3.903 17.805 1.00 72.31 234 LYS A N 1
ATOM 1852 C CA . LYS A 1 234 ? 26.513 -5.04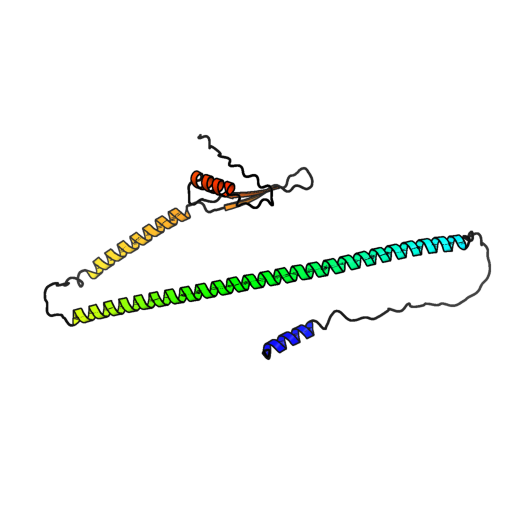7 18.017 1.00 72.31 234 LYS A CA 1
ATOM 1853 C C . LYS A 1 234 ? 25.891 -6.386 17.617 1.00 72.31 234 LYS A C 1
ATOM 1855 O O . LYS A 1 234 ? 26.622 -7.298 17.249 1.00 72.31 234 LYS A O 1
ATOM 1860 N N . LEU A 1 235 ? 24.564 -6.504 17.676 1.00 73.19 235 LEU A N 1
ATOM 1861 C CA . LEU A 1 235 ? 23.830 -7.698 17.248 1.00 73.19 235 LEU A CA 1
ATOM 1862 C C . LEU A 1 235 ? 23.725 -7.835 15.716 1.00 73.19 235 LEU A C 1
ATOM 1864 O O . LEU A 1 235 ? 23.124 -8.793 15.240 1.00 73.19 235 LEU A O 1
ATOM 1868 N N . GLY A 1 236 ? 24.311 -6.916 14.936 1.00 61.38 236 GLY A N 1
ATOM 1869 C CA . GLY A 1 236 ? 24.444 -7.067 13.482 1.00 61.38 236 GLY A CA 1
ATOM 1870 C C . GLY A 1 236 ? 23.131 -6.943 12.704 1.00 61.38 236 GLY A C 1
ATOM 1871 O O . GLY A 1 236 ? 23.042 -7.399 11.572 1.00 61.38 236 GLY A O 1
ATOM 1872 N N . VAL A 1 237 ? 22.102 -6.318 13.287 1.00 58.19 237 VAL A N 1
ATOM 1873 C CA . VAL A 1 237 ? 20.765 -6.176 12.667 1.00 58.19 237 VAL A CA 1
ATOM 1874 C C . VAL A 1 237 ? 20.742 -5.114 11.546 1.00 58.19 237 VAL A C 1
ATOM 1876 O O . VAL A 1 237 ? 19.724 -4.910 10.890 1.00 58.19 237 VAL A O 1
ATOM 1879 N N . VAL A 1 238 ? 21.864 -4.438 11.282 1.00 57.09 238 VAL A N 1
ATOM 1880 C CA . VAL A 1 238 ? 22.005 -3.489 10.169 1.00 57.09 238 VAL A CA 1
ATOM 1881 C C . VAL A 1 238 ? 22.653 -4.216 8.992 1.00 57.09 238 VAL A C 1
ATOM 1883 O O . VAL A 1 238 ? 23.809 -4.614 9.075 1.00 57.09 238 VAL A O 1
ATOM 1886 N N . SER A 1 239 ? 21.890 -4.412 7.914 1.00 51.25 239 SER A N 1
ATOM 1887 C CA . SER A 1 239 ? 22.329 -5.120 6.707 1.00 51.25 239 SER A CA 1
ATOM 1888 C C . SER A 1 239 ? 23.595 -4.497 6.101 1.00 51.25 239 SER A C 1
ATOM 1890 O O . SER A 1 239 ? 23.639 -3.295 5.843 1.00 51.25 239 SER A O 1
ATOM 1892 N N . ASP A 1 240 ? 24.586 -5.348 5.834 1.00 52.81 240 ASP A N 1
ATOM 1893 C CA . ASP A 1 240 ? 25.961 -5.053 5.380 1.00 52.81 240 ASP A CA 1
ATOM 1894 C C . ASP A 1 240 ? 26.061 -4.398 3.981 1.00 52.81 240 ASP A C 1
ATOM 1896 O O . ASP A 1 240 ? 27.136 -4.101 3.474 1.00 52.81 240 ASP A O 1
ATOM 1900 N N . GLU A 1 241 ? 24.934 -4.130 3.317 1.00 52.56 241 GLU A N 1
ATOM 1901 C CA . GLU A 1 241 ? 24.919 -3.644 1.930 1.00 52.56 241 GLU A CA 1
ATOM 1902 C C . GLU A 1 241 ? 25.290 -2.158 1.784 1.00 52.56 241 GLU A C 1
ATOM 1904 O O . GLU A 1 241 ? 25.424 -1.648 0.670 1.00 52.56 241 GLU A O 1
ATOM 1909 N N . ARG A 1 242 ? 25.464 -1.428 2.892 1.00 49.50 242 ARG A N 1
ATOM 1910 C CA . ARG A 1 242 ? 25.960 -0.045 2.887 1.00 49.50 242 ARG A CA 1
ATOM 1911 C C . ARG A 1 242 ? 26.922 0.130 4.053 1.00 49.50 242 ARG A C 1
ATOM 1913 O O . ARG A 1 242 ? 26.507 -0.054 5.191 1.00 49.50 242 ARG A O 1
ATOM 1920 N N . CYS A 1 243 ? 28.168 0.536 3.781 1.00 49.25 243 CYS A N 1
ATOM 1921 C CA . CYS A 1 243 ? 29.156 0.910 4.800 1.00 49.25 243 CYS A CA 1
ATOM 1922 C C . CYS A 1 243 ? 28.607 2.025 5.708 1.00 49.25 243 CYS A C 1
ATOM 1924 O O . CYS A 1 243 ? 28.798 3.215 5.452 1.00 49.25 243 CYS A O 1
ATOM 1926 N N . ALA A 1 244 ? 27.893 1.644 6.762 1.00 52.62 244 ALA A N 1
ATOM 1927 C CA . ALA A 1 244 ? 27.354 2.544 7.761 1.00 52.62 244 ALA A CA 1
ATOM 1928 C C . ALA A 1 244 ? 28.318 2.566 8.948 1.00 52.62 244 ALA A C 1
ATOM 1930 O O . ALA A 1 244 ? 28.338 1.663 9.780 1.00 52.62 244 ALA A O 1
ATOM 1931 N N . HIS A 1 245 ? 29.136 3.614 9.030 1.00 56.59 245 HIS A N 1
ATOM 1932 C CA . HIS A 1 245 ? 29.965 3.861 10.203 1.00 56.59 245 HIS A CA 1
ATOM 1933 C C . HIS A 1 245 ? 29.158 4.655 11.232 1.00 56.59 245 HIS A C 1
ATOM 1935 O O . HIS A 1 245 ? 28.901 5.845 11.051 1.00 56.59 245 HIS A O 1
ATOM 1941 N N . ALA A 1 246 ? 28.755 3.999 12.318 1.00 51.84 246 ALA A N 1
ATOM 1942 C CA . ALA A 1 246 ? 28.152 4.663 13.465 1.00 51.84 246 ALA A CA 1
ATOM 1943 C C . ALA A 1 246 ? 29.245 5.045 14.474 1.00 51.84 246 ALA A C 1
ATOM 1945 O O . ALA A 1 246 ? 30.019 4.198 14.915 1.00 51.84 246 ALA A O 1
ATOM 1946 N N . TYR A 1 247 ? 29.298 6.318 14.862 1.00 56.19 247 TYR A N 1
ATOM 1947 C CA . TYR A 1 247 ? 30.124 6.789 15.970 1.00 56.19 247 TYR A CA 1
ATOM 1948 C C . TYR A 1 247 ? 29.229 7.471 17.002 1.00 56.19 247 TYR A C 1
ATOM 1950 O O . TYR A 1 247 ? 28.369 8.285 16.670 1.00 56.19 247 TYR A O 1
ATOM 1958 N N . MET A 1 248 ? 29.424 7.134 18.274 1.00 54.56 248 MET A N 1
ATOM 1959 C CA . MET A 1 248 ? 28.726 7.786 19.373 1.00 54.56 248 MET A CA 1
ATOM 1960 C C . MET A 1 248 ? 29.573 8.959 19.861 1.00 54.56 248 MET A C 1
ATOM 1962 O O . MET A 1 248 ? 30.658 8.765 20.406 1.00 54.56 248 MET A O 1
ATOM 1966 N N . ARG A 1 249 ? 29.087 10.187 19.665 1.00 52.97 249 ARG A N 1
ATOM 1967 C CA . ARG A 1 249 ? 29.749 11.398 20.159 1.00 52.97 249 ARG A CA 1
ATOM 1968 C C . ARG A 1 249 ? 28.990 11.929 21.372 1.00 52.97 249 ARG A C 1
ATOM 1970 O O . ARG A 1 249 ? 27.841 12.335 21.258 1.00 52.97 249 ARG A O 1
ATOM 1977 N N . SER A 1 250 ? 29.636 11.920 22.535 1.00 53.97 250 SER A N 1
ATOM 1978 C CA . SER A 1 250 ? 29.136 12.607 23.727 1.00 53.97 250 SER A CA 1
ATOM 1979 C C . SER A 1 250 ? 29.655 14.042 23.706 1.00 53.97 250 SER A C 1
ATOM 1981 O O . SER A 1 250 ? 30.844 14.278 23.923 1.00 53.97 250 SER A O 1
ATOM 1983 N N . GLU A 1 251 ? 28.785 15.009 23.421 1.00 51.69 251 GLU A N 1
ATOM 1984 C CA . GLU A 1 251 ? 29.102 16.412 23.674 1.00 51.69 251 GLU A CA 1
ATOM 1985 C C . GLU A 1 251 ? 28.838 16.719 25.145 1.00 51.69 251 GLU A C 1
ATOM 1987 O O . GLU A 1 251 ? 27.699 16.825 25.597 1.00 51.69 251 GLU A O 1
ATOM 1992 N N . ARG A 1 252 ? 29.920 16.851 25.917 1.00 42.00 252 ARG A N 1
ATOM 1993 C CA . ARG A 1 252 ? 29.846 17.458 27.244 1.00 42.00 252 ARG A CA 1
ATOM 1994 C C . ARG A 1 252 ? 29.690 18.960 27.040 1.00 42.00 252 ARG A C 1
ATOM 1996 O O . ARG A 1 252 ? 30.650 19.623 26.651 1.00 42.00 252 ARG A O 1
ATOM 2003 N N . HIS A 1 253 ? 28.497 19.487 27.303 1.00 38.75 253 HIS A N 1
ATOM 2004 C CA . HIS A 1 253 ? 28.325 20.920 27.516 1.00 38.75 253 HIS A CA 1
ATOM 2005 C C . HIS A 1 253 ? 29.260 21.334 28.657 1.00 38.75 253 HIS A C 1
ATOM 2007 O O . HIS A 1 253 ? 29.081 20.914 29.802 1.00 38.75 253 HIS A O 1
ATOM 2013 N N . LYS A 1 254 ? 30.301 22.108 28.337 1.00 39.00 254 LYS A N 1
ATOM 2014 C CA . LYS A 1 254 ? 31.041 22.846 29.356 1.00 39.00 254 LYS A CA 1
ATOM 2015 C C . LYS A 1 254 ? 30.084 23.910 29.875 1.00 39.00 254 LYS A C 1
ATOM 2017 O O . LYS A 1 254 ? 29.626 24.747 29.103 1.00 39.00 254 LYS A O 1
ATOM 2022 N N . GLY A 1 255 ? 29.730 23.783 31.150 1.00 42.84 255 GLY A N 1
ATOM 2023 C CA . GLY A 1 255 ? 29.001 24.809 31.874 1.00 42.84 255 GLY A CA 1
ATOM 2024 C C . GLY A 1 255 ? 29.752 26.136 31.809 1.00 42.84 255 GLY A C 1
ATOM 2025 O O . GLY A 1 255 ? 30.984 26.141 31.755 1.00 42.84 255 GLY A O 1
ATOM 2026 N N . VAL A 1 256 ? 28.938 27.188 31.745 1.00 37.53 256 VAL A N 1
ATOM 2027 C CA . VAL A 1 256 ? 29.249 28.622 31.825 1.00 37.53 256 VAL A CA 1
ATOM 2028 C C . VAL A 1 256 ? 30.407 28.926 32.769 1.00 37.53 256 VAL A C 1
ATOM 2030 O O . VAL A 1 256 ? 30.401 28.371 33.891 1.00 37.53 256 VAL A O 1
#

pLDDT: mean 72.62, std 20.73, range [34.34, 98.62]

Secondary structure (DSSP, 8-state):
-PPPHHHHHHHHHHHHHHTTSS--------------------------S----HHHHHHHHHHHHHHHHHHHHHHHHHHHHHHHHHHHHHHHHHHHHHHHHHHHHHHHHHHHHHHHHHHHHHHHHHHHHHHHHHHHHHHHHHHHH-----------STTTHHHHHHHHHHHHHHHHHHHHHHHHHHHTS---EEEEEEEE-SSSTT-EEEEEEEE---SS-HHHHHHHHHHHHHTT-S-TTS--------------

Sequence (256 aa):
MLLSSAEQRVLDSFLLEMDVSDFAPDTLKSMKRVEPKRKANTASRSSTKKLKLSWERRREELQTLRAEVKALHEYKVNLELQAIGNLQQEAETRNRWKNAADMEKQWCQQAQDTNTQLKSKLQRCMQTCDSLKTTINASLTKVSINSTLQDLKIEHIDTAGPMLFNLLEQRLNKRVHDLRDVYVATSNASTDFDLVQVHRGGGAQGASALEFKRTRLLPFTATVTANTVGDVMKLGVVSDERCAHAYMRSERHKGV

Radius of gyration: 44.57 Å; chains: 1; bounding box: 78×46×141 Å

Foldseek 3Di:
DDDDPVVVVVVVVVVVVVVPDDDDDDDDDDDPDDDDDDDDDDDDDDPPDPPPDPVVVVVVVVVVVVVVVVVVVVVVVVVVVVVVVVVVVVVVVVVVVVVVVVVVVVVVVVVVVVVVVVVVVVVVVVVVVVVVVVVVVVVVVVVVVPPPDDDDPPVPPVPCVVVVVVVVVVVVVVVVVVVVVVVCVVVPPDDWDKDWDFDPDPDDPDDTDIDIDTDDDDPDDPVVVVVVVVVVVVVVPDDPPDPDDDDDDDDDPDDD